Protein AF-A0A847A726-F1 (afdb_monomer)

Structure (mmCIF, N/CA/C/O backbone):
data_AF-A0A847A726-F1
#
_entry.id   AF-A0A847A726-F1
#
loop_
_atom_site.group_PDB
_atom_site.id
_atom_site.type_symbol
_atom_site.label_atom_id
_atom_site.label_alt_id
_atom_site.label_comp_id
_atom_site.label_asym_id
_atom_site.label_entity_id
_atom_site.label_seq_id
_atom_site.pdbx_PDB_ins_code
_atom_site.Cartn_x
_atom_site.Cartn_y
_atom_site.Cartn_z
_atom_site.occupancy
_atom_site.B_iso_or_equiv
_atom_site.auth_seq_id
_atom_site.auth_comp_id
_atom_site.auth_asym_id
_atom_site.auth_atom_id
_atom_site.pdbx_PDB_model_num
ATOM 1 N N . MET A 1 1 ? 24.289 -9.732 34.546 1.00 43.78 1 MET A N 1
ATOM 2 C CA . MET A 1 1 ? 22.904 -9.209 34.504 1.00 43.78 1 MET A CA 1
ATOM 3 C C . MET A 1 1 ? 22.366 -9.329 33.084 1.00 43.78 1 MET A C 1
ATOM 5 O O . MET A 1 1 ? 22.803 -8.592 32.210 1.00 43.78 1 MET A O 1
ATOM 9 N N . VAL A 1 2 ? 21.469 -10.284 32.825 1.00 51.78 2 VAL A N 1
ATOM 10 C CA . VAL A 1 2 ? 20.807 -10.422 31.517 1.00 51.78 2 VAL A CA 1
ATOM 11 C C . VAL A 1 2 ? 19.731 -9.342 31.434 1.00 51.78 2 VAL A C 1
ATOM 13 O O . VAL A 1 2 ? 18.728 -9.413 32.141 1.00 51.78 2 VAL A O 1
ATOM 16 N N . ARG A 1 3 ? 19.947 -8.312 30.607 1.00 46.97 3 ARG A N 1
ATOM 17 C CA . ARG A 1 3 ? 18.920 -7.315 30.270 1.00 46.97 3 ARG A CA 1
ATOM 18 C C . ARG A 1 3 ? 17.766 -8.065 29.592 1.00 46.97 3 ARG A C 1
ATOM 20 O O . ARG A 1 3 ? 17.841 -8.362 28.401 1.00 46.97 3 ARG A O 1
ATOM 27 N N . ARG A 1 4 ? 16.718 -8.423 30.346 1.00 46.94 4 ARG A N 1
ATOM 28 C CA . ARG A 1 4 ? 15.461 -8.919 29.769 1.00 46.94 4 ARG A CA 1
ATOM 29 C C . ARG A 1 4 ? 14.953 -7.823 28.837 1.00 46.94 4 ARG A C 1
ATOM 31 O O . ARG A 1 4 ? 14.620 -6.732 29.296 1.00 46.94 4 ARG A O 1
ATOM 38 N N . ARG A 1 5 ? 14.968 -8.081 27.525 1.00 52.19 5 ARG A N 1
ATOM 39 C CA . ARG A 1 5 ? 14.313 -7.198 26.556 1.00 52.19 5 ARG A CA 1
ATOM 40 C C . ARG A 1 5 ? 12.851 -7.066 26.998 1.00 52.19 5 ARG A C 1
ATOM 42 O O . ARG A 1 5 ? 12.243 -8.105 27.263 1.00 52.19 5 ARG A O 1
ATOM 49 N N . PRO A 1 6 ? 12.299 -5.847 27.115 1.00 52.84 6 PRO A N 1
ATOM 50 C CA . PRO A 1 6 ? 10.886 -5.689 27.422 1.00 52.84 6 PRO A CA 1
ATOM 51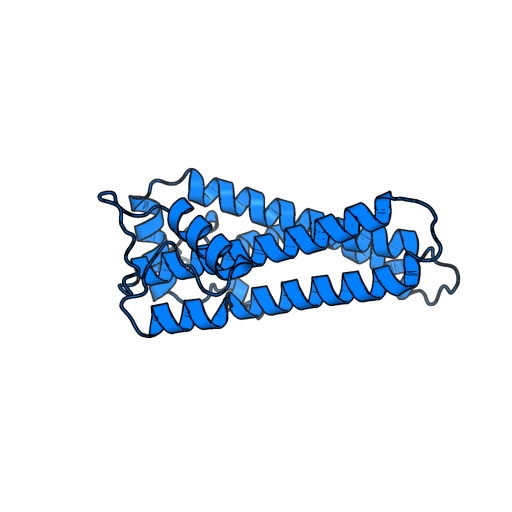 C C . PRO A 1 6 ? 10.084 -6.482 26.387 1.00 52.84 6 PRO A C 1
ATOM 53 O O . PRO A 1 6 ? 10.362 -6.391 25.186 1.00 52.84 6 PRO A O 1
ATOM 56 N N . ALA A 1 7 ? 9.160 -7.320 26.861 1.00 57.66 7 ALA A N 1
ATOM 57 C CA . ALA A 1 7 ? 8.267 -8.069 25.990 1.00 57.66 7 ALA A CA 1
ATOM 58 C C . ALA A 1 7 ? 7.547 -7.061 25.087 1.00 57.66 7 ALA A C 1
ATOM 60 O O . ALA A 1 7 ? 6.993 -6.075 25.573 1.00 57.66 7 ALA A O 1
ATOM 61 N N . ARG A 1 8 ? 7.634 -7.249 23.765 1.00 60.47 8 ARG A N 1
ATOM 62 C CA . ARG A 1 8 ? 6.986 -6.331 22.826 1.00 60.47 8 ARG A CA 1
ATOM 63 C C . ARG A 1 8 ? 5.469 -6.455 23.010 1.00 60.47 8 ARG A C 1
ATOM 65 O O . ARG A 1 8 ? 4.974 -7.574 22.907 1.00 60.47 8 ARG A O 1
ATOM 72 N N . PRO A 1 9 ? 4.741 -5.347 23.239 1.00 65.88 9 PRO A N 1
ATOM 73 C CA . PRO A 1 9 ? 3.293 -5.389 23.449 1.00 65.88 9 PRO A CA 1
ATOM 74 C C . PRO A 1 9 ? 2.527 -5.809 22.185 1.00 65.88 9 PRO A C 1
ATOM 76 O O . PRO A 1 9 ? 1.399 -6.273 22.277 1.00 65.88 9 PRO A O 1
ATOM 79 N N . VAL A 1 10 ? 3.149 -5.691 21.006 1.00 69.38 10 VAL A N 1
ATOM 80 C CA . VAL A 1 10 ? 2.575 -6.079 19.714 1.00 69.38 10 VAL A CA 1
ATOM 81 C C . VAL A 1 10 ? 3.489 -7.098 19.033 1.00 69.38 10 VAL A C 1
ATOM 83 O O . VAL A 1 10 ? 4.704 -6.891 18.927 1.00 69.38 10 VAL A O 1
ATOM 86 N N . ALA A 1 11 ? 2.915 -8.210 18.566 1.00 78.56 11 ALA A N 1
ATOM 87 C CA . ALA A 1 11 ? 3.661 -9.221 17.825 1.00 78.56 11 ALA A CA 1
ATOM 88 C C . ALA A 1 11 ? 4.175 -8.656 16.489 1.00 78.56 11 ALA A C 1
ATOM 90 O O . ALA A 1 11 ? 3.457 -7.950 15.783 1.00 78.56 11 ALA A O 1
ATOM 91 N N . LEU A 1 12 ? 5.403 -9.029 16.110 1.00 76.00 12 LEU A N 1
ATOM 92 C CA . LEU A 1 12 ? 6.104 -8.527 14.917 1.00 76.00 12 LEU A CA 1
ATOM 93 C C . LEU A 1 12 ? 5.295 -8.628 13.618 1.00 76.00 12 LEU A C 1
ATOM 95 O O . LEU A 1 12 ? 5.412 -7.766 12.757 1.00 76.00 12 LEU A O 1
ATOM 99 N N . ARG A 1 13 ? 4.448 -9.654 13.486 1.00 79.12 13 ARG A N 1
ATOM 100 C CA . ARG A 1 13 ? 3.608 -9.863 12.297 1.00 79.12 13 ARG A CA 1
ATOM 101 C C . ARG A 1 13 ? 2.582 -8.751 12.047 1.00 79.12 13 ARG A C 1
ATOM 103 O O . ARG A 1 13 ? 2.129 -8.613 10.918 1.00 79.12 13 ARG A O 1
ATOM 110 N N . TYR A 1 14 ? 2.208 -7.990 13.077 1.00 78.94 14 TYR A N 1
ATOM 111 C CA . TYR A 1 14 ? 1.263 -6.874 12.965 1.00 78.94 14 TYR A CA 1
ATOM 112 C C . TYR A 1 14 ? 1.961 -5.526 12.766 1.00 78.94 14 TYR A C 1
ATOM 114 O O . TYR A 1 14 ? 1.298 -4.521 12.527 1.00 78.94 14 TYR A O 1
ATOM 122 N N . ASP A 1 15 ? 3.289 -5.486 12.879 1.00 77.94 15 ASP A N 1
ATOM 123 C CA . ASP A 1 15 ? 4.077 -4.269 12.749 1.00 77.94 15 ASP A CA 1
ATOM 124 C C . ASP A 1 15 ? 4.258 -3.894 11.269 1.00 77.94 15 ASP A C 1
ATOM 126 O O . ASP A 1 15 ? 4.774 -4.677 10.466 1.00 77.94 15 ASP A O 1
ATOM 130 N N . ASP A 1 16 ? 3.815 -2.692 10.892 1.00 75.56 16 ASP A N 1
ATOM 131 C CA . ASP A 1 16 ? 3.899 -2.208 9.506 1.00 75.56 16 ASP A CA 1
ATOM 132 C C . ASP A 1 16 ? 5.349 -2.090 9.037 1.00 75.56 16 ASP A C 1
ATOM 134 O O . ASP A 1 16 ? 5.670 -2.476 7.914 1.00 75.56 16 ASP A O 1
ATOM 138 N N . GLY A 1 17 ? 6.233 -1.601 9.914 1.00 73.81 17 GLY A N 1
ATOM 139 C CA . GLY A 1 17 ? 7.647 -1.425 9.614 1.00 73.81 17 GLY A CA 1
ATOM 140 C C . GLY A 1 17 ? 8.361 -2.758 9.415 1.00 73.81 17 GLY A C 1
ATOM 141 O O . GLY A 1 17 ? 9.202 -2.873 8.531 1.00 73.81 17 GLY A O 1
ATOM 142 N N . PHE A 1 18 ? 8.007 -3.785 10.187 1.00 80.00 18 PHE A N 1
ATOM 143 C CA . PHE A 1 18 ? 8.554 -5.129 10.013 1.00 80.00 18 PHE A CA 1
ATOM 144 C C . PHE A 1 18 ? 8.149 -5.755 8.674 1.00 80.00 18 PHE A C 1
ATOM 146 O O . PHE A 1 18 ? 9.009 -6.246 7.942 1.00 80.00 18 PHE A O 1
ATOM 153 N N . ARG A 1 19 ? 6.857 -5.698 8.325 1.00 84.12 19 ARG A N 1
ATOM 154 C CA . ARG A 1 19 ? 6.355 -6.217 7.041 1.00 84.12 19 ARG A CA 1
ATOM 155 C C . ARG A 1 19 ? 6.952 -5.462 5.858 1.00 84.12 19 ARG A C 1
ATOM 157 O O . ARG A 1 19 ? 7.439 -6.089 4.921 1.00 84.12 19 ARG A O 1
ATOM 164 N N . GLY A 1 20 ? 6.982 -4.130 5.940 1.00 80.06 20 GLY A N 1
ATOM 165 C CA . GLY A 1 20 ? 7.637 -3.276 4.950 1.00 80.06 20 GLY A CA 1
ATOM 166 C C . GLY A 1 20 ? 9.132 -3.569 4.838 1.00 80.06 20 GLY A C 1
ATOM 167 O O . GLY A 1 20 ? 9.643 -3.706 3.737 1.00 80.06 20 GLY A O 1
ATOM 168 N N . GLY A 1 21 ? 9.827 -3.765 5.960 1.00 81.19 21 GLY A N 1
ATOM 169 C CA . GLY A 1 21 ? 11.252 -4.094 5.981 1.00 81.19 21 GLY A CA 1
ATOM 170 C C . GLY A 1 21 ? 11.579 -5.412 5.280 1.00 81.19 21 GLY A C 1
ATOM 171 O O . GLY A 1 21 ? 12.561 -5.479 4.545 1.00 81.19 21 GLY A O 1
ATOM 172 N N . ILE A 1 22 ? 10.747 -6.444 5.450 1.00 86.06 22 ILE A N 1
ATOM 173 C CA . ILE A 1 22 ? 10.926 -7.713 4.731 1.00 86.06 22 ILE A CA 1
ATOM 174 C C . ILE A 1 22 ? 10.613 -7.550 3.245 1.00 86.06 22 ILE A C 1
ATOM 176 O O . ILE A 1 22 ? 11.397 -8.014 2.421 1.00 86.06 22 ILE A O 1
ATOM 180 N N . ALA A 1 23 ? 9.522 -6.864 2.896 1.00 86.44 23 ALA A N 1
ATOM 181 C CA . ALA A 1 23 ? 9.206 -6.572 1.501 1.00 86.44 23 ALA A CA 1
ATOM 182 C C . ALA A 1 23 ? 10.365 -5.826 0.815 1.00 86.44 23 ALA A C 1
ATOM 184 O O . ALA A 1 23 ? 10.796 -6.234 -0.262 1.00 86.44 23 ALA A O 1
ATOM 185 N N . THR A 1 24 ? 10.939 -4.818 1.482 1.00 83.38 24 THR A N 1
ATOM 186 C CA . THR A 1 24 ? 12.118 -4.082 1.005 1.00 83.38 24 THR A CA 1
ATOM 187 C C . THR A 1 24 ? 13.327 -4.993 0.860 1.00 83.38 24 THR A C 1
ATOM 189 O O . THR A 1 24 ? 13.988 -4.952 -0.168 1.00 83.38 24 THR A O 1
ATOM 192 N N . LEU A 1 25 ? 13.633 -5.827 1.859 1.00 89.25 25 LEU A N 1
ATOM 193 C CA . LEU A 1 25 ? 14.788 -6.727 1.813 1.00 89.25 25 LEU A CA 1
ATOM 194 C C . LEU A 1 25 ? 14.717 -7.671 0.607 1.00 89.25 25 LEU A C 1
ATOM 196 O O . LEU A 1 25 ? 15.736 -7.913 -0.035 1.00 89.25 25 LEU A O 1
ATOM 200 N N . VAL A 1 26 ? 13.521 -8.165 0.278 1.00 92.50 26 VAL A N 1
ATOM 201 C CA . VAL A 1 26 ? 13.311 -9.063 -0.864 1.00 92.50 26 VAL A CA 1
ATOM 202 C C . VAL A 1 26 ? 13.366 -8.318 -2.202 1.00 92.50 26 VAL A C 1
ATOM 204 O O . VAL A 1 26 ? 13.915 -8.850 -3.164 1.00 92.50 26 VAL A O 1
ATOM 207 N N . SER A 1 27 ? 12.845 -7.090 -2.290 1.00 89.75 27 SER A N 1
ATOM 208 C CA . SER A 1 27 ? 12.856 -6.312 -3.539 1.00 89.75 27 SER A CA 1
ATOM 209 C C . SER A 1 27 ? 14.191 -5.613 -3.825 1.00 89.75 27 SER A C 1
ATOM 211 O O . SER A 1 27 ? 14.497 -5.309 -4.980 1.00 89.75 27 SER A O 1
ATOM 213 N N . LEU A 1 28 ? 14.994 -5.344 -2.792 1.00 89.44 28 LEU A N 1
ATOM 214 C CA . LEU A 1 28 ? 16.216 -4.545 -2.880 1.00 89.44 28 LEU A CA 1
ATOM 215 C C . LEU A 1 28 ? 17.259 -5.095 -3.871 1.00 89.44 28 LEU A C 1
ATOM 217 O O . LEU A 1 28 ? 17.803 -4.286 -4.618 1.00 89.44 28 LEU A O 1
ATOM 221 N N . PRO A 1 29 ? 17.536 -6.412 -3.964 1.00 94.81 29 PRO A N 1
ATOM 222 C CA . PRO A 1 29 ? 18.497 -6.934 -4.938 1.00 94.81 29 PRO A CA 1
ATOM 223 C C . PRO A 1 29 ? 18.118 -6.622 -6.390 1.00 94.81 29 PRO A C 1
ATOM 225 O O . PRO A 1 29 ? 18.989 -6.293 -7.192 1.00 94.81 29 PRO A O 1
ATOM 228 N N . ILE A 1 30 ? 16.821 -6.668 -6.719 1.00 92.62 30 ILE A N 1
ATOM 229 C CA . ILE A 1 30 ? 16.312 -6.344 -8.061 1.00 92.62 30 ILE A CA 1
ATOM 230 C C . ILE A 1 30 ? 16.502 -4.849 -8.336 1.00 92.62 30 ILE A C 1
ATOM 232 O O . ILE A 1 30 ? 16.958 -4.465 -9.412 1.00 92.62 30 ILE A O 1
ATOM 236 N N . LEU A 1 31 ? 16.209 -4.006 -7.340 1.00 87.38 31 LEU A N 1
ATOM 237 C CA . LEU A 1 31 ? 16.416 -2.565 -7.447 1.00 87.38 31 LEU A CA 1
ATOM 238 C C . LEU A 1 31 ? 17.903 -2.216 -7.616 1.00 87.38 31 LEU A C 1
ATOM 240 O O . LEU A 1 31 ? 18.244 -1.415 -8.478 1.00 87.38 31 LEU A O 1
ATOM 244 N N . ILE A 1 32 ? 18.798 -2.845 -6.847 1.00 89.12 32 ILE A N 1
ATOM 245 C CA . ILE A 1 32 ? 20.250 -2.661 -6.986 1.00 89.12 32 ILE A CA 1
ATOM 246 C C . ILE A 1 32 ? 20.699 -3.072 -8.390 1.00 89.12 32 ILE A C 1
ATOM 248 O O . ILE A 1 32 ? 21.405 -2.309 -9.043 1.00 89.12 32 ILE A O 1
ATOM 252 N N . ALA A 1 33 ? 20.250 -4.230 -8.885 1.00 89.44 33 ALA A N 1
ATOM 253 C CA . ALA A 1 33 ? 20.578 -4.694 -10.231 1.00 89.44 33 ALA A CA 1
ATOM 254 C C . ALA A 1 33 ? 20.145 -3.697 -11.319 1.00 89.44 33 ALA A C 1
ATOM 256 O O . ALA A 1 33 ? 20.888 -3.479 -12.274 1.00 89.44 33 ALA A O 1
ATOM 257 N N . ALA A 1 34 ? 18.991 -3.044 -11.147 1.00 86.25 34 ALA A N 1
ATOM 258 C CA . ALA A 1 34 ? 18.521 -1.997 -12.052 1.00 86.25 34 ALA A CA 1
ATOM 259 C C . ALA A 1 34 ? 19.414 -0.742 -12.039 1.00 86.25 34 ALA A C 1
ATOM 261 O O . ALA A 1 34 ? 19.569 -0.088 -13.066 1.00 86.25 34 ALA A O 1
ATOM 262 N N . LEU A 1 35 ? 20.010 -0.405 -10.890 1.00 84.88 35 LEU A N 1
ATOM 263 C CA . LEU A 1 35 ? 20.810 0.811 -10.710 1.00 84.88 35 LEU A CA 1
ATOM 264 C C . LEU A 1 35 ? 22.290 0.643 -11.089 1.00 84.88 35 LEU A C 1
ATOM 266 O O . LEU A 1 35 ? 22.933 1.635 -11.432 1.00 84.88 35 LEU A O 1
ATOM 270 N N . ILE A 1 36 ? 22.839 -0.580 -11.070 1.00 86.69 36 ILE A N 1
ATOM 271 C CA . ILE A 1 36 ? 24.250 -0.858 -11.419 1.00 86.69 36 ILE A CA 1
ATOM 272 C C . ILE A 1 36 ? 24.668 -0.220 -12.762 1.00 86.69 36 ILE A C 1
ATOM 274 O O . ILE A 1 36 ? 25.696 0.464 -12.788 1.00 86.69 36 ILE A O 1
ATOM 278 N N . PRO A 1 37 ? 23.902 -0.359 -13.866 1.00 79.94 37 PRO A N 1
ATOM 279 C CA . PRO A 1 37 ? 24.270 0.240 -15.149 1.00 79.94 37 PRO A CA 1
ATOM 280 C C . PRO A 1 37 ? 24.319 1.774 -15.124 1.00 79.94 37 PRO A C 1
ATOM 282 O O . PRO A 1 37 ? 25.106 2.364 -15.860 1.00 79.94 37 PRO A O 1
ATOM 285 N N . MET A 1 38 ? 23.523 2.417 -14.260 1.00 74.00 38 MET A N 1
ATOM 286 C CA . MET A 1 38 ? 23.457 3.880 -14.142 1.00 74.00 38 MET A CA 1
ATOM 287 C C . MET A 1 38 ? 24.672 4.460 -13.406 1.00 74.00 38 MET A C 1
ATOM 289 O O . MET A 1 38 ? 25.106 5.568 -13.709 1.00 74.00 38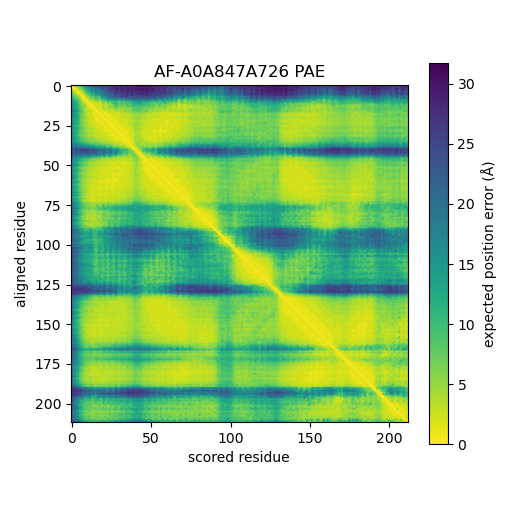 MET A O 1
ATOM 293 N N . VAL A 1 39 ? 25.236 3.716 -12.449 1.00 79.31 39 VAL A N 1
ATOM 294 C CA . VAL A 1 39 ? 26.394 4.156 -11.648 1.00 79.31 39 VAL A CA 1
ATOM 295 C C . VAL A 1 39 ? 27.710 4.002 -12.417 1.00 79.31 39 VAL A C 1
ATOM 297 O O . VAL A 1 39 ? 28.638 4.780 -12.218 1.00 79.31 39 VAL A O 1
ATOM 300 N N . GLY A 1 40 ? 27.797 3.031 -13.329 1.00 71.50 40 GLY A N 1
ATOM 301 C CA . GLY A 1 40 ? 29.027 2.707 -14.059 1.00 71.50 40 GLY A CA 1
ATOM 302 C C . GLY A 1 40 ? 29.429 3.670 -15.185 1.00 71.50 40 GLY A C 1
ATOM 303 O O . GLY A 1 40 ? 30.337 3.326 -15.935 1.00 71.50 40 GLY A O 1
ATOM 304 N N . ALA A 1 41 ? 28.756 4.818 -15.357 1.00 62.31 41 ALA A N 1
ATOM 305 C CA . ALA A 1 41 ? 28.953 5.765 -16.472 1.00 62.31 41 ALA A CA 1
ATOM 306 C C . ALA A 1 41 ? 28.923 5.115 -17.875 1.00 62.31 41 ALA A C 1
ATOM 308 O O . ALA A 1 41 ? 29.454 5.655 -18.846 1.00 62.31 41 ALA A O 1
ATOM 309 N N . ASN A 1 42 ? 28.292 3.945 -17.987 1.00 65.38 42 ASN A N 1
ATOM 310 C CA . ASN A 1 42 ? 28.156 3.223 -19.238 1.00 65.38 42 ASN A CA 1
ATOM 311 C C . ASN A 1 42 ? 27.049 3.916 -20.038 1.00 65.38 42 ASN A C 1
ATOM 313 O O . ASN A 1 42 ? 25.917 3.975 -19.581 1.00 65.38 42 ASN A O 1
ATOM 317 N N . THR A 1 43 ? 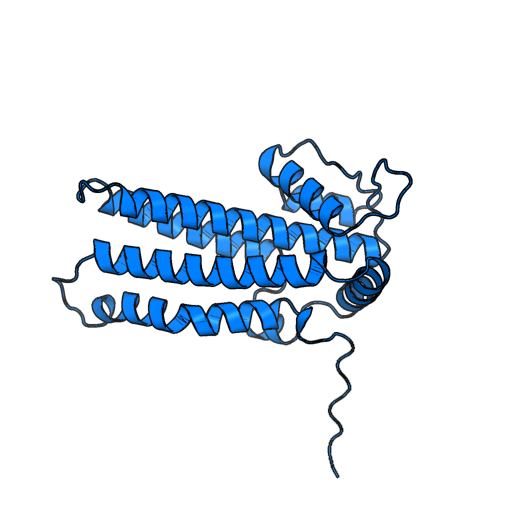27.337 4.484 -21.205 1.00 65.62 43 THR A N 1
ATOM 318 C CA . THR A 1 43 ? 26.332 5.238 -21.983 1.00 65.62 43 THR A CA 1
ATOM 319 C C . THR A 1 43 ? 25.417 4.343 -22.826 1.00 65.62 43 THR A C 1
ATOM 321 O O . THR A 1 43 ? 24.423 4.822 -23.363 1.00 65.62 43 THR A O 1
ATOM 324 N N . ASN A 1 44 ? 25.713 3.040 -22.897 1.00 72.00 44 ASN A N 1
ATOM 325 C CA . ASN A 1 44 ? 25.022 2.049 -23.730 1.00 72.00 44 ASN A CA 1
ATOM 326 C C . ASN A 1 44 ? 24.206 1.027 -22.912 1.00 72.00 44 ASN A C 1
ATOM 328 O O . ASN A 1 44 ? 24.203 -0.159 -23.241 1.00 72.00 44 ASN A O 1
ATOM 332 N N . PHE A 1 45 ? 23.549 1.432 -21.819 1.00 77.38 45 PHE A N 1
ATOM 333 C CA . PHE A 1 45 ? 22.643 0.521 -21.106 1.00 77.38 45 PHE A CA 1
ATOM 334 C C . PHE A 1 45 ? 21.254 0.486 -21.750 1.00 77.38 45 PHE A C 1
ATOM 336 O O . PHE A 1 45 ? 20.746 1.492 -22.246 1.00 77.38 45 PHE A O 1
ATOM 343 N N . ASP A 1 46 ? 20.616 -0.683 -21.702 1.00 83.31 46 ASP A N 1
ATOM 344 C CA . ASP A 1 46 ? 19.229 -0.841 -22.126 1.00 83.31 46 ASP A CA 1
ATOM 345 C C . ASP A 1 46 ? 18.298 -0.188 -21.092 1.00 83.31 46 ASP A C 1
ATOM 347 O O . ASP A 1 46 ? 18.031 -0.722 -20.011 1.00 83.31 46 ASP A O 1
ATOM 351 N N . VAL A 1 47 ? 17.816 1.006 -21.431 1.00 79.12 47 VAL A N 1
ATOM 352 C CA . VAL A 1 47 ? 16.900 1.794 -20.598 1.00 79.12 47 VAL A CA 1
ATOM 353 C C . VAL A 1 47 ? 15.587 1.036 -20.350 1.00 79.12 47 VAL A C 1
ATOM 355 O O . VAL A 1 47 ? 15.014 1.132 -19.263 1.00 79.12 47 VAL A O 1
ATOM 358 N N . GLY A 1 48 ? 15.124 0.242 -21.322 1.00 80.25 48 GLY A N 1
ATOM 359 C CA . GLY A 1 48 ? 13.932 -0.592 -21.184 1.00 80.25 48 GLY A CA 1
ATOM 360 C C . GLY A 1 48 ? 14.128 -1.701 -20.152 1.00 80.25 48 GLY A C 1
ATOM 361 O O . GLY A 1 48 ? 13.240 -1.934 -19.327 1.00 80.25 48 GLY A O 1
ATOM 362 N N . LEU A 1 49 ? 15.304 -2.334 -20.135 1.00 84.31 49 LEU A N 1
ATOM 363 C CA . LEU A 1 49 ? 15.659 -3.341 -19.134 1.00 84.31 49 LEU A CA 1
ATOM 364 C C . LEU A 1 49 ? 15.740 -2.740 -17.726 1.00 84.31 49 LEU A C 1
ATOM 366 O O . LEU A 1 49 ? 15.130 -3.282 -16.805 1.00 84.31 49 LEU A O 1
ATOM 370 N N . VAL A 1 50 ? 16.439 -1.611 -17.557 1.00 84.06 50 VAL A N 1
ATOM 371 C CA . VAL A 1 50 ? 16.536 -0.908 -16.262 1.00 84.06 50 VAL A CA 1
ATOM 372 C C . VAL A 1 50 ? 15.144 -0.614 -15.716 1.00 84.06 50 VAL A C 1
ATOM 374 O O . VAL A 1 50 ? 14.830 -0.936 -14.570 1.00 84.06 50 VAL A O 1
ATOM 377 N N . PHE A 1 51 ? 14.274 -0.069 -16.559 1.00 81.81 51 PHE A N 1
ATOM 378 C CA . PHE A 1 51 ? 12.928 0.292 -16.152 1.00 81.81 51 PHE A CA 1
ATOM 379 C C . PHE A 1 51 ? 12.044 -0.927 -15.850 1.00 81.81 51 PHE A C 1
ATOM 381 O O . PHE A 1 51 ? 11.294 -0.922 -14.872 1.00 81.81 51 PHE A O 1
ATOM 388 N N . THR A 1 52 ? 12.190 -2.006 -16.624 1.00 86.75 52 THR A N 1
ATOM 389 C CA . THR A 1 52 ? 11.534 -3.293 -16.350 1.00 86.75 52 THR A CA 1
ATOM 390 C C . THR A 1 52 ? 11.951 -3.835 -14.985 1.00 86.75 52 THR A C 1
ATOM 392 O O . THR A 1 52 ? 11.095 -4.246 -14.200 1.00 86.75 52 THR A O 1
ATOM 395 N N . LEU A 1 53 ? 13.247 -3.792 -14.658 1.00 89.00 53 LEU A N 1
ATOM 396 C CA . LEU A 1 53 ? 1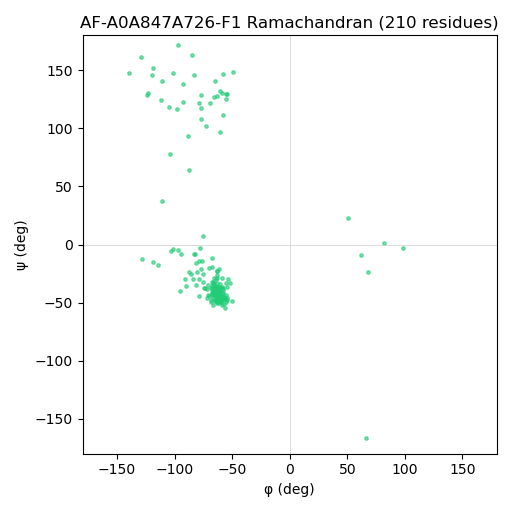3.764 -4.239 -13.364 1.00 89.00 53 LEU A CA 1
ATOM 397 C C . LEU A 1 53 ? 13.267 -3.354 -12.215 1.00 89.00 53 LEU A C 1
ATOM 399 O O . LEU A 1 53 ? 12.853 -3.885 -11.187 1.00 89.00 53 LEU A O 1
ATOM 403 N N . MET A 1 54 ? 13.222 -2.030 -12.390 1.00 84.94 54 MET A N 1
ATOM 404 C CA . MET A 1 54 ? 12.661 -1.120 -11.384 1.00 84.94 54 MET A CA 1
ATOM 405 C C . MET A 1 54 ? 11.181 -1.409 -11.112 1.00 84.94 54 MET A C 1
ATOM 407 O O . MET A 1 54 ? 10.797 -1.592 -9.957 1.00 84.94 54 MET A O 1
ATOM 411 N N . CYS A 1 55 ? 10.350 -1.503 -12.157 1.00 86.69 55 CYS A N 1
ATOM 412 C CA . CYS A 1 55 ? 8.926 -1.813 -11.999 1.00 86.69 55 CYS A CA 1
ATOM 413 C C . CYS A 1 55 ? 8.722 -3.199 -11.375 1.00 86.69 55 CYS A C 1
ATOM 415 O O . CYS A 1 55 ? 7.868 -3.368 -10.508 1.00 86.69 55 CYS A O 1
ATOM 417 N N . THR A 1 56 ? 9.554 -4.176 -11.748 1.00 90.25 56 THR A N 1
ATOM 418 C CA . THR A 1 56 ? 9.549 -5.513 -11.140 1.00 90.25 56 THR A CA 1
ATOM 419 C C . THR A 1 56 ? 9.894 -5.449 -9.653 1.00 90.25 56 THR A C 1
ATOM 421 O O . THR A 1 56 ? 9.191 -6.052 -8.848 1.00 90.25 56 THR A O 1
ATOM 424 N N . ALA A 1 57 ? 10.919 -4.687 -9.258 1.00 88.12 57 ALA A N 1
ATOM 425 C CA . ALA A 1 57 ? 11.284 -4.511 -7.853 1.00 88.12 57 ALA A CA 1
ATOM 426 C C . ALA A 1 57 ? 10.123 -3.912 -7.041 1.00 88.12 57 ALA A C 1
ATOM 428 O O . ALA A 1 57 ? 9.770 -4.445 -5.988 1.00 88.12 57 ALA A O 1
ATOM 429 N N . PHE A 1 58 ? 9.484 -2.853 -7.553 1.00 86.00 58 PHE A N 1
ATOM 430 C CA . PHE A 1 58 ? 8.309 -2.257 -6.912 1.00 86.00 58 PHE A CA 1
ATOM 431 C C . PHE A 1 58 ? 7.129 -3.227 -6.843 1.00 86.00 58 PHE A C 1
ATOM 433 O O . PHE A 1 58 ? 6.480 -3.332 -5.806 1.00 86.00 58 PHE A O 1
ATOM 440 N N . MET A 1 59 ? 6.869 -3.980 -7.911 1.00 90.25 59 MET A N 1
ATOM 441 C CA . MET A 1 59 ? 5.780 -4.953 -7.938 1.00 90.25 59 MET A CA 1
ATOM 442 C C . MET A 1 59 ? 5.997 -6.072 -6.915 1.00 90.25 59 MET A C 1
ATOM 444 O O . MET A 1 59 ? 5.079 -6.411 -6.173 1.00 90.25 59 MET A O 1
ATOM 448 N N . VAL A 1 60 ? 7.221 -6.602 -6.814 1.00 91.25 60 VAL A N 1
ATOM 449 C CA . VAL A 1 60 ? 7.595 -7.601 -5.801 1.00 91.25 60 VAL A CA 1
ATOM 450 C C . VAL A 1 60 ? 7.385 -7.045 -4.393 1.00 91.25 60 VAL A C 1
ATOM 452 O O . VAL A 1 60 ? 6.776 -7.717 -3.560 1.00 91.25 60 VAL A O 1
ATOM 455 N N . PHE A 1 61 ? 7.824 -5.808 -4.140 1.00 88.56 61 PHE A N 1
ATOM 456 C CA . PHE A 1 61 ? 7.591 -5.128 -2.867 1.00 88.56 61 PHE A CA 1
ATOM 457 C C . PHE A 1 61 ? 6.093 -5.053 -2.532 1.00 88.56 61 PHE A C 1
ATOM 459 O O . PHE A 1 61 ? 5.676 -5.520 -1.468 1.00 88.56 61 PHE A O 1
ATOM 466 N N . PHE A 1 62 ? 5.276 -4.512 -3.445 1.00 87.31 62 PHE A N 1
ATOM 467 C CA . PHE A 1 62 ? 3.844 -4.330 -3.215 1.00 87.31 62 PHE A CA 1
ATOM 468 C C . PHE A 1 62 ? 3.126 -5.662 -3.016 1.00 87.31 62 PHE A C 1
ATOM 470 O O . PHE A 1 62 ? 2.353 -5.790 -2.074 1.00 87.31 62 PHE A O 1
ATOM 477 N N . VAL A 1 63 ? 3.406 -6.676 -3.839 1.00 91.50 63 VAL A N 1
ATOM 478 C CA . VAL A 1 63 ? 2.769 -7.996 -3.720 1.00 91.50 63 VAL A CA 1
ATOM 479 C C . VAL A 1 63 ? 3.080 -8.633 -2.368 1.00 91.50 63 VAL A C 1
ATOM 481 O O . VAL A 1 63 ? 2.158 -9.072 -1.684 1.00 91.50 63 VAL A O 1
ATOM 484 N N . ILE A 1 64 ? 4.348 -8.647 -1.943 1.00 91.44 64 ILE A N 1
ATOM 485 C CA . ILE A 1 64 ? 4.732 -9.221 -0.645 1.00 91.44 64 ILE A CA 1
ATOM 486 C C . ILE A 1 64 ? 4.036 -8.472 0.491 1.00 91.44 64 ILE A C 1
ATOM 488 O O . ILE A 1 64 ? 3.438 -9.098 1.368 1.00 91.44 64 ILE A O 1
ATOM 492 N N . TYR A 1 65 ? 4.084 -7.139 0.468 1.00 87.00 65 TYR A N 1
ATOM 493 C CA . TYR A 1 65 ? 3.484 -6.314 1.508 1.00 87.00 65 TYR A CA 1
ATOM 494 C C . TYR A 1 65 ? 1.959 -6.486 1.579 1.00 87.00 65 TYR A C 1
ATOM 496 O O . TYR A 1 65 ? 1.415 -6.708 2.664 1.00 87.00 65 TYR A O 1
ATOM 504 N N . LEU A 1 66 ? 1.271 -6.420 0.437 1.00 89.50 66 LEU A N 1
ATOM 505 C CA . LEU A 1 66 ? -0.186 -6.495 0.338 1.00 89.50 66 LEU A CA 1
ATOM 506 C C . LEU A 1 66 ? -0.710 -7.880 0.688 1.00 89.50 66 LEU A C 1
ATOM 508 O O . LEU A 1 66 ? -1.604 -7.988 1.523 1.00 89.50 66 LEU A O 1
ATOM 512 N N . VAL A 1 67 ? -0.140 -8.940 0.108 1.00 92.94 67 VAL A N 1
ATOM 513 C CA . VAL A 1 67 ? -0.578 -10.315 0.381 1.00 92.94 67 VAL A CA 1
ATOM 514 C C . VAL A 1 67 ? -0.361 -10.643 1.850 1.00 92.94 67 VAL A C 1
ATOM 516 O O . VAL A 1 67 ? -1.268 -11.147 2.508 1.00 92.94 67 VAL A O 1
ATOM 519 N N . TRP A 1 68 ? 0.804 -10.304 2.406 1.00 91.62 68 TRP A N 1
ATOM 520 C CA . TRP A 1 68 ? 1.054 -10.537 3.823 1.00 91.62 68 TRP A CA 1
ATOM 521 C C . TRP A 1 68 ? 0.083 -9.734 4.696 1.00 91.62 68 TRP A C 1
ATOM 523 O O . TRP A 1 68 ? -0.518 -10.275 5.627 1.00 91.62 68 TRP A O 1
ATOM 533 N N . THR A 1 69 ? -0.134 -8.458 4.380 1.00 87.94 69 THR A N 1
ATOM 534 C CA . THR A 1 69 ? -1.067 -7.618 5.134 1.00 87.94 69 THR A CA 1
ATOM 535 C C . THR A 1 69 ? -2.483 -8.163 5.095 1.00 87.94 69 THR A C 1
ATOM 537 O O . THR A 1 69 ? -3.093 -8.335 6.150 1.00 87.94 69 THR A O 1
ATOM 540 N N . HIS A 1 70 ? -2.967 -8.509 3.909 1.00 91.31 70 HIS A N 1
ATOM 541 C CA . HIS A 1 70 ? -4.285 -9.082 3.723 1.00 91.31 70 HIS A CA 1
ATOM 542 C C . HIS A 1 70 ? -4.435 -10.392 4.495 1.00 91.31 70 HIS A C 1
ATOM 544 O O . HIS A 1 70 ? -5.371 -10.531 5.274 1.00 91.31 70 HIS A O 1
ATOM 550 N N . LEU A 1 71 ? -3.492 -11.329 4.364 1.00 90.69 71 LEU A N 1
ATOM 551 C CA . LEU A 1 71 ? -3.561 -12.625 5.043 1.00 90.69 71 LEU A CA 1
ATOM 552 C C . LEU A 1 71 ? -3.521 -12.508 6.570 1.00 90.69 71 LEU A C 1
ATOM 554 O O . LEU A 1 71 ? -4.186 -13.283 7.250 1.00 90.69 71 LEU A O 1
ATOM 558 N N . VAL A 1 72 ? -2.754 -11.565 7.122 1.00 89.00 72 VAL A N 1
ATOM 559 C CA . VAL A 1 72 ? -2.691 -11.360 8.578 1.00 89.00 72 VAL A CA 1
ATOM 560 C C . VAL A 1 72 ? -4.014 -10.825 9.107 1.00 89.00 72 VAL A C 1
ATOM 562 O O . VAL A 1 72 ? -4.513 -11.350 10.098 1.00 89.00 72 VAL A O 1
ATOM 565 N N . PHE A 1 73 ? -4.586 -9.806 8.467 1.00 86.38 73 PHE A N 1
ATOM 566 C CA . PHE A 1 73 ? -5.777 -9.135 8.988 1.00 86.38 73 PHE A CA 1
ATOM 567 C C . PHE A 1 73 ? -7.092 -9.832 8.615 1.00 86.38 73 PHE A C 1
ATOM 569 O O . PHE A 1 73 ? -8.011 -9.802 9.420 1.00 86.38 73 PHE A O 1
ATOM 576 N N . SER A 1 74 ? -7.172 -10.526 7.475 1.00 86.19 74 SER A N 1
ATOM 577 C CA . SER A 1 74 ? -8.363 -11.311 7.087 1.00 86.19 74 SER A CA 1
ATOM 578 C C . SER A 1 74 ? -8.507 -12.636 7.842 1.00 86.19 74 SER A C 1
ATOM 580 O O . SER A 1 74 ? -9.607 -13.159 7.954 1.00 86.19 74 SER A O 1
ATOM 582 N N . ARG A 1 75 ? -7.404 -13.210 8.345 1.00 85.56 75 ARG A N 1
ATOM 583 C CA . ARG A 1 75 ? -7.418 -14.503 9.058 1.00 85.56 75 ARG A CA 1
ATOM 584 C C . ARG A 1 75 ? -7.346 -14.377 10.578 1.00 85.56 75 ARG A C 1
ATOM 586 O O . ARG A 1 75 ? -7.346 -15.394 11.266 1.00 85.56 75 ARG A O 1
ATOM 593 N N . THR A 1 76 ? -7.209 -13.164 11.108 1.00 85.50 76 THR A N 1
ATOM 594 C CA . THR A 1 76 ? -7.196 -12.926 12.557 1.00 85.50 76 THR A CA 1
ATOM 595 C C . THR A 1 76 ? -8.618 -12.602 13.009 1.00 85.50 76 THR A C 1
ATOM 597 O O . THR A 1 76 ? -9.309 -11.853 12.330 1.00 85.50 76 THR A O 1
ATOM 600 N N . SER A 1 77 ? -9.049 -13.150 14.150 1.00 82.19 77 SER A N 1
ATOM 601 C CA . SER A 1 77 ? -10.380 -12.867 14.697 1.00 82.19 77 SER A CA 1
ATOM 602 C C . SER A 1 77 ? -10.578 -11.362 14.934 1.00 82.19 77 SER A C 1
ATOM 604 O O . SER A 1 77 ? -9.630 -10.662 15.305 1.00 82.19 77 SER A O 1
ATOM 606 N N . ALA A 1 78 ? -11.804 -10.857 14.766 1.00 79.69 78 ALA A N 1
ATOM 607 C CA . ALA A 1 78 ? -12.112 -9.441 14.978 1.00 79.69 78 ALA A CA 1
ATOM 608 C C . ALA A 1 78 ? -11.692 -8.953 16.380 1.00 79.69 78 ALA A C 1
ATOM 610 O O . ALA A 1 78 ? -11.162 -7.853 16.529 1.00 79.69 78 ALA A O 1
ATOM 611 N N . ILE A 1 79 ? -11.841 -9.803 17.403 1.00 78.81 79 ILE A N 1
ATOM 612 C CA . ILE A 1 79 ? -11.453 -9.504 18.791 1.00 78.81 79 ILE A CA 1
ATOM 613 C C . ILE A 1 79 ? -9.936 -9.287 18.905 1.00 78.81 79 ILE A C 1
ATOM 615 O O . ILE A 1 79 ? -9.491 -8.283 19.467 1.00 78.81 79 ILE A O 1
ATOM 619 N N . ASP A 1 80 ? -9.135 -10.191 18.337 1.00 82.94 80 ASP A N 1
ATOM 620 C CA . ASP A 1 80 ? -7.673 -10.096 18.384 1.00 82.94 80 ASP A CA 1
ATOM 621 C C . ASP A 1 80 ? -7.159 -8.902 17.569 1.00 82.94 80 ASP A C 1
ATOM 623 O O . ASP A 1 80 ? -6.256 -8.185 18.009 1.00 82.94 80 ASP A O 1
ATOM 627 N N . VAL A 1 81 ? -7.750 -8.653 16.392 1.00 83.00 81 VAL A N 1
ATOM 628 C CA . VAL A 1 81 ? -7.420 -7.493 15.550 1.00 83.00 81 VAL A CA 1
ATOM 629 C C . VAL A 1 81 ? -7.665 -6.194 16.312 1.00 83.00 81 VAL A C 1
ATOM 631 O O . VAL A 1 81 ? -6.803 -5.316 16.300 1.00 83.00 81 VAL A O 1
ATOM 634 N N . LYS A 1 82 ? -8.792 -6.083 17.021 1.00 83.12 82 LYS A N 1
ATOM 635 C CA . LYS A 1 82 ? -9.133 -4.906 17.829 1.00 83.12 82 LYS A CA 1
ATOM 636 C C . LYS A 1 82 ? -8.174 -4.683 18.984 1.00 83.12 82 LYS A C 1
ATOM 638 O O . LYS A 1 82 ? -7.706 -3.562 19.172 1.00 83.12 82 LYS A O 1
ATOM 643 N N . ALA A 1 83 ? -7.851 -5.738 19.733 1.00 82.75 83 ALA A N 1
ATOM 644 C CA . ALA A 1 83 ? -6.902 -5.651 20.838 1.00 82.75 83 ALA A CA 1
ATOM 645 C C . ALA A 1 83 ? -5.534 -5.154 20.343 1.00 82.75 83 ALA A C 1
ATOM 647 O O . ALA A 1 83 ? -4.949 -4.233 20.915 1.00 82.75 83 ALA A O 1
ATOM 648 N N . VAL A 1 84 ? -5.055 -5.702 19.223 1.00 83.56 84 VAL A N 1
ATOM 649 C CA . VAL A 1 84 ? -3.804 -5.265 18.592 1.00 83.56 84 VAL A CA 1
ATOM 650 C C . VAL A 1 84 ? -3.906 -3.832 18.067 1.00 83.56 84 VAL A C 1
ATOM 652 O O . VAL A 1 84 ? -2.983 -3.047 18.276 1.00 83.56 84 VAL A O 1
ATOM 655 N N . ALA A 1 85 ? -5.005 -3.464 17.411 1.00 81.69 85 ALA A N 1
ATOM 656 C CA . ALA A 1 85 ? -5.201 -2.134 16.843 1.00 81.69 85 ALA A CA 1
ATOM 657 C C . ALA A 1 85 ? -5.278 -1.044 17.926 1.00 81.69 85 ALA A C 1
ATOM 659 O O . ALA A 1 85 ? -4.648 0.003 17.772 1.00 81.69 85 ALA A O 1
ATOM 660 N N . ALA A 1 86 ? -5.958 -1.310 19.046 1.00 81.00 86 ALA A N 1
ATOM 661 C CA . ALA A 1 86 ? -6.000 -0.422 20.207 1.00 81.00 86 ALA A CA 1
ATOM 662 C C . ALA A 1 86 ? -4.602 -0.239 20.826 1.00 81.00 86 ALA A C 1
ATOM 664 O O . ALA A 1 86 ? -4.171 0.887 21.085 1.00 81.00 86 ALA A O 1
ATOM 665 N N . LEU A 1 87 ? -3.845 -1.334 20.982 1.00 79.88 87 LEU A N 1
ATOM 666 C CA . LEU A 1 87 ? -2.456 -1.283 21.452 1.00 79.88 87 LEU A CA 1
ATOM 667 C C . LEU A 1 87 ? -1.551 -0.498 20.492 1.00 79.88 87 LEU A C 1
ATOM 669 O O . LEU A 1 87 ? -0.696 0.266 20.940 1.00 79.88 87 LEU A O 1
ATOM 673 N N . GLN A 1 88 ? -1.733 -0.650 19.178 1.00 78.19 88 GLN A N 1
ATOM 674 C CA . GLN A 1 88 ? -0.986 0.100 18.165 1.00 78.19 88 GLN A CA 1
ATOM 675 C C . GLN A 1 88 ? -1.331 1.589 18.164 1.00 78.19 88 GLN A C 1
ATOM 677 O O . GLN A 1 88 ? -0.429 2.413 18.013 1.00 78.19 88 GLN A O 1
ATOM 682 N N . HIS A 1 89 ? -2.601 1.942 18.371 1.00 79.06 89 HIS A N 1
ATOM 683 C CA . HIS A 1 89 ? -3.025 3.333 18.498 1.00 79.06 89 HIS A CA 1
ATOM 684 C C . HIS A 1 89 ? -2.336 4.017 19.690 1.00 79.06 89 HIS A C 1
ATOM 686 O O . HIS A 1 89 ? -1.772 5.097 19.537 1.00 79.06 89 HIS A O 1
ATOM 692 N N . GLN A 1 90 ? -2.284 3.344 20.846 1.00 74.31 90 GLN A N 1
ATOM 693 C CA . GLN A 1 90 ? -1.625 3.863 22.051 1.00 74.31 90 GLN A CA 1
ATOM 694 C C . GLN A 1 90 ? -0.091 3.890 21.945 1.00 74.31 90 GLN A C 1
ATOM 696 O O . GLN A 1 90 ? 0.557 4.786 22.481 1.00 74.31 90 GLN A O 1
ATOM 701 N N . SER A 1 91 ? 0.508 2.913 21.256 1.00 64.31 91 SER A N 1
ATOM 702 C CA . SER A 1 91 ? 1.971 2.766 21.166 1.00 64.31 91 SER A CA 1
ATOM 703 C C . SER A 1 91 ? 2.632 3.720 20.156 1.00 64.31 91 SER A C 1
ATOM 705 O O . SER A 1 91 ? 3.856 3.882 20.175 1.00 64.31 91 SER A O 1
ATOM 707 N N . GLY A 1 92 ? 1.850 4.356 19.277 1.00 62.03 92 GLY A N 1
ATOM 708 C CA . GLY A 1 92 ? 2.351 5.231 18.215 1.00 62.03 92 GLY A CA 1
ATOM 709 C C . GLY A 1 92 ? 3.172 4.493 17.143 1.00 62.03 92 GLY A C 1
ATOM 710 O O . GLY A 1 92 ? 3.165 3.267 17.046 1.00 62.03 92 GLY A O 1
ATOM 711 N N . ALA A 1 93 ? 3.890 5.247 16.302 1.00 56.47 93 ALA A N 1
ATOM 712 C CA . ALA A 1 93 ? 4.650 4.693 15.178 1.00 56.47 93 ALA A CA 1
ATOM 713 C C . ALA A 1 93 ? 5.712 3.664 15.628 1.00 56.47 93 ALA A C 1
ATOM 715 O O . ALA A 1 93 ? 6.534 3.953 16.511 1.00 56.47 93 ALA A O 1
ATOM 716 N N . SER A 1 94 ? 5.705 2.493 14.974 1.00 58.22 94 SER A N 1
ATOM 717 C CA . SER A 1 94 ? 6.624 1.376 15.226 1.00 58.22 94 SER A CA 1
ATOM 718 C C . SER A 1 94 ? 8.094 1.802 15.279 1.00 58.22 94 SER A C 1
ATOM 720 O O . SER A 1 94 ? 8.534 2.712 14.577 1.00 58.22 94 SER A O 1
ATOM 722 N N . GLY A 1 95 ? 8.902 1.111 16.088 1.00 48.31 95 GLY A N 1
ATOM 723 C CA . GLY A 1 95 ? 10.338 1.398 16.190 1.00 48.31 95 GLY A CA 1
ATOM 724 C C . GLY A 1 95 ? 11.082 1.279 14.854 1.00 48.31 95 GLY A C 1
ATOM 725 O O . GLY A 1 95 ? 12.049 1.998 14.638 1.00 48.31 95 GLY A O 1
ATOM 726 N N . VAL A 1 96 ? 10.605 0.424 13.943 1.00 50.53 96 VAL A N 1
ATOM 727 C CA . VAL A 1 96 ? 11.166 0.261 12.595 1.00 50.53 96 VAL A CA 1
ATOM 728 C C . VAL A 1 96 ? 10.706 1.393 11.671 1.00 50.53 96 VAL A C 1
ATOM 730 O O . VAL A 1 96 ? 11.545 2.009 11.021 1.00 50.53 96 VAL A O 1
ATOM 733 N N . SER A 1 97 ? 9.424 1.780 11.688 1.00 52.06 97 SER A N 1
ATOM 734 C CA . SER A 1 97 ? 8.955 2.955 10.930 1.00 52.06 97 SER A CA 1
ATOM 735 C C . SER A 1 97 ? 9.596 4.267 11.396 1.00 52.06 97 SER A C 1
ATOM 737 O O . SER A 1 97 ? 9.787 5.184 10.603 1.00 52.06 97 SER A O 1
ATOM 739 N N . ARG A 1 98 ? 10.021 4.341 12.663 1.00 55.12 98 ARG A N 1
ATOM 740 C CA . ARG A 1 98 ? 10.802 5.461 13.207 1.00 55.12 98 ARG A CA 1
ATOM 741 C C . ARG A 1 98 ? 12.216 5.560 12.627 1.00 55.12 98 ARG A C 1
ATOM 743 O O . ARG A 1 98 ? 12.720 6.668 12.512 1.00 55.12 98 ARG A O 1
ATOM 750 N N . VAL A 1 99 ? 12.840 4.431 12.287 1.00 47.09 99 VAL A N 1
ATOM 751 C CA . VAL A 1 99 ? 14.181 4.388 11.677 1.00 47.09 99 VAL A CA 1
ATOM 752 C C . VAL A 1 99 ? 14.109 4.644 10.170 1.00 47.09 99 VAL A C 1
ATOM 754 O O . VAL A 1 99 ? 14.991 5.298 9.630 1.00 47.09 99 VAL A O 1
ATOM 757 N N . ILE A 1 100 ? 13.050 4.173 9.504 1.00 52.44 100 ILE A N 1
ATOM 758 C CA . ILE A 1 100 ? 12.847 4.357 8.055 1.00 52.44 100 ILE A CA 1
ATOM 759 C C . ILE A 1 100 ? 12.253 5.748 7.735 1.00 52.44 100 ILE A C 1
ATOM 761 O O . ILE A 1 100 ? 12.302 6.196 6.597 1.00 52.44 100 ILE A O 1
ATOM 765 N N . GLY A 1 101 ? 11.711 6.457 8.732 1.00 49.22 101 GLY A N 1
ATOM 766 C CA . GLY A 1 101 ? 11.190 7.822 8.580 1.00 49.22 101 GLY A CA 1
ATOM 767 C C . GLY A 1 101 ? 9.771 7.924 8.005 1.00 49.22 101 GLY A C 1
ATOM 768 O O . GLY A 1 101 ? 9.278 9.034 7.883 1.00 49.22 101 GLY A O 1
ATOM 769 N N . LEU A 1 102 ? 9.108 6.797 7.712 1.00 54.00 102 LEU A N 1
ATOM 770 C CA . LEU A 1 102 ? 7.731 6.716 7.195 1.00 54.00 102 LEU A CA 1
ATOM 771 C C . LEU A 1 102 ? 6.765 6.276 8.311 1.00 54.00 102 LEU A C 1
ATOM 773 O O . LEU A 1 102 ? 6.412 5.104 8.456 1.00 54.00 102 LEU A O 1
ATOM 777 N N . ARG A 1 103 ? 6.417 7.224 9.175 1.00 57.94 103 ARG A N 1
ATOM 778 C CA . ARG A 1 103 ? 5.651 7.122 10.419 1.00 57.94 103 ARG A CA 1
ATOM 779 C C . ARG A 1 103 ? 4.138 7.200 10.220 1.00 57.94 103 ARG A C 1
ATOM 781 O O . ARG A 1 103 ? 3.432 6.658 11.073 1.00 57.94 103 ARG A O 1
ATOM 788 N N . THR A 1 104 ? 3.639 7.836 9.157 1.00 61.28 104 THR A N 1
ATOM 789 C CA . THR A 1 104 ? 2.191 7.996 8.923 1.00 61.28 104 THR A CA 1
ATOM 790 C C . THR A 1 104 ? 1.721 7.340 7.617 1.00 61.28 104 THR A C 1
ATOM 792 O O . THR A 1 104 ? 2.483 7.240 6.658 1.00 61.28 104 THR A O 1
ATOM 795 N N . PRO A 1 105 ? 0.450 6.899 7.538 1.00 58.78 105 PRO A N 1
ATOM 796 C CA . PRO A 1 105 ? -0.170 6.453 6.285 1.00 58.78 105 PRO A CA 1
ATOM 797 C C . PRO A 1 105 ? -0.067 7.488 5.154 1.00 58.78 105 PRO A C 1
ATOM 799 O O . PRO A 1 105 ? 0.039 7.117 3.992 1.00 58.78 105 PRO A O 1
ATOM 802 N N . GLU A 1 106 ? -0.039 8.777 5.501 1.00 58.25 106 GLU A N 1
ATOM 803 C CA . GLU A 1 106 ? 0.152 9.893 4.565 1.00 58.25 106 GLU A CA 1
ATOM 804 C C . GLU A 1 106 ? 1.556 9.870 3.941 1.00 58.25 106 GLU A C 1
ATOM 806 O O . GLU A 1 106 ? 1.699 10.053 2.738 1.00 58.25 106 GLU A O 1
ATOM 811 N N . GLU A 1 107 ? 2.599 9.573 4.720 1.00 66.19 107 GLU A N 1
ATOM 812 C CA . GLU A 1 107 ? 3.968 9.431 4.207 1.00 66.19 107 GLU A CA 1
ATOM 813 C C . GLU A 1 107 ? 4.117 8.205 3.294 1.00 66.19 107 GLU A C 1
ATOM 815 O O . GLU A 1 107 ? 4.804 8.270 2.274 1.00 66.19 107 GLU A O 1
ATOM 820 N N . TRP A 1 108 ? 3.408 7.113 3.598 1.00 64.31 108 TRP A N 1
ATOM 821 C CA . TRP A 1 108 ? 3.296 5.960 2.697 1.00 64.31 108 TRP A CA 1
ATOM 822 C C . TRP A 1 108 ? 2.559 6.308 1.399 1.00 64.31 108 TRP A C 1
ATOM 824 O O . TRP A 1 108 ? 2.993 5.888 0.326 1.00 64.31 108 TRP A O 1
ATOM 834 N N . ALA A 1 109 ? 1.493 7.108 1.482 1.00 63.16 109 ALA A N 1
ATOM 835 C CA . ALA A 1 109 ? 0.762 7.599 0.319 1.00 63.16 109 ALA A CA 1
ATOM 836 C C . ALA A 1 109 ? 1.627 8.503 -0.566 1.00 63.16 109 ALA A C 1
ATOM 838 O O . ALA A 1 109 ? 1.670 8.312 -1.779 1.00 63.16 109 ALA A O 1
ATOM 839 N N . MET A 1 110 ? 2.386 9.423 0.035 1.00 67.50 110 MET A N 1
ATOM 840 C CA . MET A 1 110 ? 3.332 10.278 -0.684 1.00 67.50 110 MET A CA 1
ATOM 841 C C . MET A 1 110 ? 4.446 9.468 -1.353 1.00 67.50 110 MET A C 1
ATOM 843 O O . MET A 1 110 ? 4.783 9.740 -2.504 1.00 67.50 110 MET A O 1
ATOM 847 N N . PHE A 1 111 ? 4.995 8.450 -0.678 1.00 69.75 111 PHE A N 1
ATOM 848 C CA . PHE A 1 111 ? 5.999 7.566 -1.276 1.00 69.75 111 PHE A CA 1
ATOM 849 C C . PHE A 1 111 ? 5.430 6.781 -2.465 1.00 69.75 111 PHE A C 1
ATOM 851 O O . PHE A 1 111 ? 6.049 6.738 -3.527 1.00 69.75 111 PHE A O 1
ATOM 858 N N . ALA A 1 112 ? 4.235 6.203 -2.315 1.00 67.44 112 ALA A N 1
ATOM 859 C CA . ALA A 1 112 ? 3.546 5.479 -3.381 1.00 67.44 112 ALA A CA 1
ATOM 860 C C . ALA A 1 112 ? 3.227 6.387 -4.580 1.00 67.44 112 ALA A C 1
ATOM 862 O O . ALA A 1 112 ? 3.519 6.021 -5.717 1.00 67.44 112 ALA A O 1
ATOM 863 N N . ALA A 1 113 ? 2.710 7.593 -4.331 1.00 68.88 113 ALA A N 1
ATOM 864 C CA . ALA A 1 113 ? 2.436 8.589 -5.363 1.00 68.88 113 ALA A CA 1
ATOM 865 C C . ALA A 1 113 ? 3.719 9.051 -6.070 1.00 68.88 113 ALA A C 1
ATOM 867 O O . ALA A 1 113 ? 3.755 9.129 -7.296 1.00 68.88 113 ALA A O 1
ATOM 868 N N . GLY A 1 114 ? 4.798 9.294 -5.319 1.00 72.81 114 GLY A N 1
ATOM 869 C CA . GLY A 1 114 ? 6.110 9.628 -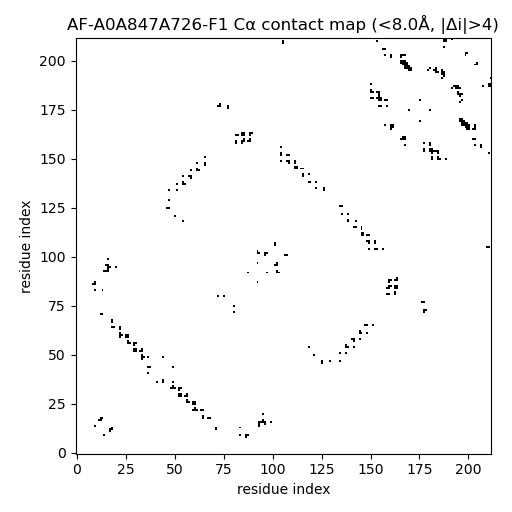5.873 1.00 72.81 114 GLY A CA 1
ATOM 870 C C . GLY A 1 114 ? 6.681 8.506 -6.741 1.00 72.81 114 GLY A C 1
ATOM 871 O O . GLY A 1 114 ? 7.177 8.768 -7.836 1.00 72.81 114 GLY A O 1
ATOM 872 N N . ALA A 1 115 ? 6.551 7.249 -6.305 1.00 71.69 115 ALA A N 1
ATOM 873 C CA . ALA A 1 115 ? 6.939 6.084 -7.096 1.00 71.69 115 ALA A CA 1
ATOM 874 C C . ALA A 1 115 ? 6.106 5.980 -8.384 1.00 71.69 115 ALA A C 1
ATOM 876 O O . ALA A 1 115 ? 6.673 5.829 -9.464 1.00 71.69 115 ALA A O 1
ATOM 877 N N . ALA A 1 116 ? 4.781 6.132 -8.300 1.00 72.75 116 ALA A N 1
ATOM 878 C CA . ALA A 1 116 ? 3.889 6.121 -9.458 1.00 72.75 116 ALA A CA 1
ATOM 879 C C . ALA A 1 116 ? 4.194 7.258 -10.448 1.00 72.75 116 ALA A C 1
ATOM 881 O O . ALA A 1 116 ? 4.213 7.032 -11.659 1.00 72.75 116 ALA A O 1
ATOM 882 N N . MET A 1 117 ? 4.482 8.465 -9.951 1.00 74.56 117 MET A N 1
ATOM 883 C CA . MET A 1 117 ? 4.876 9.615 -10.766 1.00 74.56 117 MET A CA 1
ATOM 884 C C . MET A 1 117 ? 6.213 9.366 -11.468 1.00 74.56 117 MET A C 1
ATOM 886 O O . MET A 1 117 ? 6.309 9.559 -12.678 1.00 74.56 117 MET A O 1
ATOM 890 N N . LEU A 1 118 ? 7.225 8.880 -10.741 1.00 71.19 118 LEU A N 1
ATOM 891 C CA . LEU A 1 118 ? 8.529 8.535 -11.309 1.00 71.19 118 LEU A CA 1
ATOM 892 C C . LEU A 1 118 ? 8.386 7.475 -12.408 1.00 71.19 118 LEU A C 1
ATOM 894 O O . LEU A 1 118 ? 8.915 7.646 -13.505 1.00 71.19 118 LEU A O 1
ATOM 898 N N . VAL A 1 119 ? 7.621 6.414 -12.135 1.00 72.12 119 VAL A N 1
ATOM 899 C CA . VAL A 1 119 ? 7.315 5.356 -13.104 1.00 72.12 119 VAL A CA 1
ATOM 900 C C . VAL A 1 119 ? 6.598 5.940 -14.326 1.00 72.12 119 VAL A C 1
ATOM 902 O O . VAL A 1 119 ? 6.988 5.651 -15.450 1.00 72.12 119 VAL A O 1
ATOM 905 N N . SER A 1 120 ? 5.611 6.816 -14.141 1.00 69.81 120 SER A N 1
ATOM 906 C CA . SER A 1 120 ? 4.851 7.420 -15.247 1.00 69.81 120 SER A CA 1
ATOM 907 C C . SER A 1 120 ? 5.705 8.337 -16.131 1.00 69.81 120 SER A C 1
ATOM 909 O O . SER A 1 120 ? 5.598 8.291 -17.359 1.00 69.81 120 SER A O 1
ATOM 911 N N . ILE A 1 121 ? 6.588 9.142 -15.530 1.00 72.81 121 ILE A N 1
ATOM 912 C CA . ILE A 1 121 ? 7.530 10.008 -16.256 1.00 72.81 121 ILE A CA 1
ATOM 913 C C . ILE A 1 121 ? 8.487 9.154 -17.090 1.00 72.81 121 ILE A C 1
ATOM 915 O O . ILE A 1 121 ? 8.629 9.373 -18.293 1.00 72.81 121 ILE A O 1
ATOM 919 N N . LEU A 1 122 ? 9.108 8.146 -16.473 1.00 69.25 122 LEU A N 1
ATOM 920 C CA . LEU A 1 122 ? 10.047 7.256 -17.156 1.00 69.25 122 LEU A CA 1
ATOM 921 C C . LEU A 1 122 ? 9.355 6.454 -18.269 1.00 69.25 122 LEU A C 1
ATOM 923 O O . LEU A 1 122 ? 9.876 6.371 -19.381 1.00 69.25 122 LEU A O 1
ATOM 927 N N . ALA A 1 123 ? 8.145 5.947 -18.020 1.00 71.25 123 ALA A N 1
ATOM 928 C CA . ALA A 1 123 ? 7.338 5.257 -19.022 1.00 71.25 123 ALA A CA 1
ATOM 929 C C . ALA A 1 123 ? 7.002 6.158 -20.219 1.00 71.25 123 ALA A C 1
ATOM 931 O O . ALA A 1 123 ? 7.049 5.691 -21.353 1.00 71.25 123 ALA A O 1
ATOM 932 N N . SER A 1 124 ? 6.724 7.446 -19.995 1.00 69.75 124 SER A N 1
ATOM 933 C CA . SER A 1 124 ? 6.429 8.405 -21.071 1.00 69.75 124 SER A CA 1
ATOM 934 C C . SER A 1 124 ? 7.643 8.673 -21.966 1.00 69.75 124 SER A C 1
ATOM 936 O O . SER A 1 124 ? 7.500 8.841 -23.175 1.00 69.75 124 SER A O 1
ATOM 938 N N . ILE A 1 125 ? 8.851 8.666 -21.395 1.00 69.31 125 ILE A N 1
ATOM 939 C CA . ILE A 1 125 ? 10.106 8.867 -22.136 1.00 69.31 125 ILE A CA 1
ATOM 940 C C . ILE A 1 125 ? 10.464 7.624 -22.972 1.00 69.31 125 ILE A C 1
ATOM 942 O O . ILE A 1 125 ? 10.974 7.744 -24.087 1.00 69.31 125 ILE A O 1
ATOM 946 N N . ILE A 1 126 ? 10.199 6.426 -22.442 1.00 67.19 126 ILE A N 1
ATOM 947 C CA . ILE A 1 126 ? 1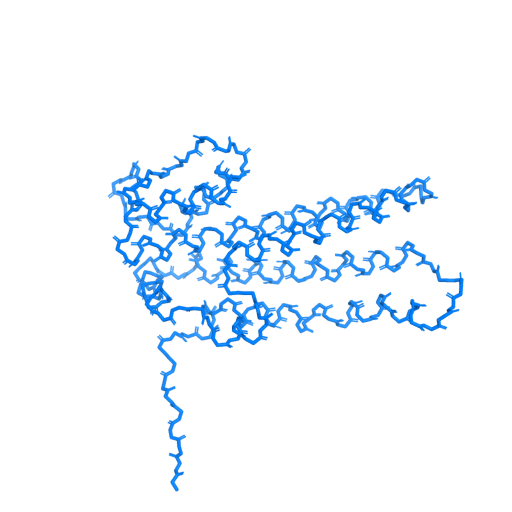0.668 5.149 -23.009 1.00 67.19 126 ILE A CA 1
ATOM 948 C C . ILE A 1 126 ? 9.613 4.494 -23.915 1.00 67.19 126 ILE A C 1
ATOM 950 O O . ILE A 1 126 ? 9.945 3.948 -24.969 1.00 67.19 126 ILE A O 1
ATOM 954 N N . GLY A 1 127 ? 8.338 4.549 -23.523 1.00 60.00 127 GLY A N 1
ATOM 955 C CA . GLY A 1 127 ? 7.228 3.808 -24.133 1.00 60.00 127 GLY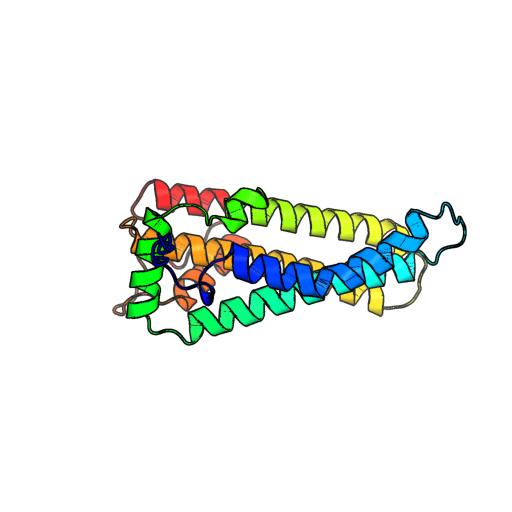 A CA 1
ATOM 956 C C . GLY A 1 127 ? 6.939 4.174 -25.588 1.00 60.00 127 GLY A C 1
ATOM 957 O O . GLY A 1 127 ? 6.440 3.341 -26.337 1.00 60.00 127 GLY A O 1
ATOM 958 N N . ALA A 1 128 ? 7.340 5.366 -26.035 1.00 55.16 128 ALA A N 1
ATOM 959 C CA . ALA A 1 128 ? 7.229 5.767 -27.437 1.00 55.16 128 ALA A CA 1
ATOM 960 C C . ALA A 1 128 ? 8.153 4.969 -28.386 1.00 55.16 128 ALA A C 1
ATOM 962 O O . ALA A 1 128 ? 8.009 5.079 -29.601 1.00 55.16 128 ALA A O 1
ATOM 963 N N . ARG A 1 129 ? 9.117 4.189 -27.864 1.00 58.94 129 ARG A N 1
ATOM 964 C CA . ARG A 1 129 ? 10.193 3.576 -28.665 1.00 58.94 129 ARG A CA 1
ATOM 965 C C . ARG A 1 129 ? 10.176 2.046 -28.754 1.00 58.94 129 ARG A C 1
ATOM 967 O O . ARG A 1 129 ? 10.846 1.514 -29.630 1.00 58.94 129 ARG A O 1
ATOM 974 N N . SER A 1 130 ? 9.469 1.328 -27.877 1.00 61.72 130 SER A N 1
ATOM 975 C CA . SER A 1 130 ? 9.732 -0.109 -27.653 1.00 61.72 130 SER A CA 1
ATOM 976 C C . SER A 1 130 ? 8.753 -1.105 -28.291 1.00 61.72 130 SER A C 1
ATOM 978 O O . SER A 1 130 ? 9.013 -2.302 -28.220 1.00 61.72 130 SER A O 1
ATOM 980 N N . GLY A 1 131 ? 7.656 -0.673 -28.927 1.00 57.69 131 GLY A N 1
ATOM 981 C CA . GLY A 1 131 ? 6.767 -1.519 -29.755 1.00 57.69 131 GLY A CA 1
ATOM 982 C C . GLY A 1 131 ? 6.043 -2.697 -29.067 1.00 57.69 131 GLY A C 1
ATOM 983 O O . GLY A 1 131 ? 5.160 -3.296 -29.675 1.00 57.69 131 GLY A O 1
ATOM 984 N N . GLY A 1 132 ? 6.373 -3.034 -27.815 1.00 73.00 132 GLY A N 1
ATOM 985 C CA . GLY A 1 132 ? 5.817 -4.160 -27.059 1.00 73.00 132 GLY A CA 1
ATOM 986 C C . GLY A 1 132 ? 4.916 -3.730 -25.897 1.00 73.00 132 GLY A C 1
ATOM 987 O O . GLY A 1 132 ? 5.223 -2.789 -25.168 1.00 73.00 132 GLY A O 1
ATOM 988 N N . LEU A 1 133 ? 3.817 -4.464 -25.682 1.00 78.56 133 LEU A N 1
ATOM 989 C CA . LEU A 1 133 ? 2.807 -4.159 -24.653 1.00 78.56 133 LEU A CA 1
ATOM 990 C C . LEU A 1 133 ? 3.221 -4.526 -23.218 1.00 78.56 133 LEU A C 1
ATOM 992 O O . LEU A 1 133 ? 2.592 -4.068 -22.267 1.00 78.56 133 LEU A O 1
ATOM 996 N N . TRP A 1 134 ? 4.275 -5.326 -23.037 1.00 82.12 134 TRP A N 1
ATOM 997 C CA . TRP A 1 134 ? 4.684 -5.820 -21.717 1.00 82.12 134 TRP A CA 1
ATOM 998 C C . TRP A 1 134 ? 5.051 -4.700 -20.736 1.00 82.12 134 TRP A C 1
ATOM 1000 O O . TRP A 1 134 ? 4.576 -4.687 -19.603 1.00 82.12 134 TRP A O 1
ATOM 1010 N N . LEU A 1 135 ? 5.869 -3.739 -21.173 1.00 80.81 135 LEU A N 1
ATOM 1011 C CA . LEU A 1 135 ? 6.330 -2.651 -20.314 1.00 80.81 135 LEU A CA 1
ATOM 1012 C C . LEU A 1 135 ? 5.178 -1.715 -19.889 1.00 80.81 135 LEU A C 1
ATOM 1014 O O . LEU A 1 135 ? 5.065 -1.455 -18.692 1.00 80.81 135 LEU A O 1
ATOM 1018 N N . PRO A 1 136 ? 4.271 -1.274 -20.789 1.00 81.19 136 PRO A N 1
ATOM 1019 C CA . PRO A 1 136 ? 3.046 -0.577 -20.389 1.00 81.19 136 PRO A CA 1
ATOM 1020 C C . PRO A 1 136 ? 2.180 -1.351 -19.387 1.00 81.19 136 PRO A C 1
ATOM 1022 O O . PRO A 1 136 ? 1.714 -0.766 -18.413 1.00 81.19 136 PRO A O 1
ATOM 1025 N N . LEU A 1 137 ? 1.984 -2.661 -19.583 1.00 85.12 137 LEU A N 1
ATOM 1026 C CA . LEU A 1 137 ? 1.208 -3.487 -18.648 1.00 85.12 137 LEU A CA 1
ATOM 1027 C C . LEU A 1 137 ? 1.864 -3.550 -17.267 1.00 85.12 137 LEU A C 1
ATOM 1029 O O . LEU A 1 137 ? 1.179 -3.424 -16.253 1.00 85.12 137 LEU A O 1
ATOM 1033 N N . LEU A 1 138 ? 3.189 -3.701 -17.225 1.00 85.94 138 LEU A N 1
ATOM 1034 C CA . LEU A 1 138 ? 3.949 -3.712 -15.981 1.00 85.94 138 LEU A CA 1
ATOM 1035 C C . LEU A 1 138 ? 3.834 -2.368 -15.253 1.00 85.94 138 LEU A C 1
ATOM 1037 O O . LEU A 1 138 ? 3.578 -2.354 -14.054 1.00 85.94 138 LEU A O 1
ATOM 1041 N N . VAL A 1 139 ? 3.934 -1.252 -15.981 1.00 83.38 139 VAL A N 1
ATOM 1042 C CA . VAL A 1 139 ? 3.750 0.109 -15.451 1.00 83.38 139 VAL A CA 1
ATOM 1043 C C . VAL A 1 139 ? 2.366 0.295 -14.847 1.00 83.38 139 VAL A C 1
ATOM 1045 O O . VAL A 1 139 ? 2.255 0.708 -13.693 1.00 83.38 139 VAL A O 1
ATOM 1048 N N . VAL A 1 140 ? 1.311 -0.033 -15.597 1.00 84.56 140 VAL A N 1
ATOM 1049 C CA . VAL A 1 140 ? -0.073 0.065 -15.114 1.00 84.56 140 VAL A CA 1
ATOM 1050 C C . VAL A 1 140 ? -0.262 -0.809 -13.875 1.00 84.56 140 VAL A C 1
ATOM 1052 O O . VAL A 1 140 ? -0.850 -0.363 -12.891 1.00 84.56 140 VAL A O 1
ATOM 1055 N N . GLY A 1 141 ? 0.305 -2.018 -13.880 1.00 89.25 141 GLY A N 1
ATOM 1056 C CA . GLY A 1 141 ? 0.314 -2.911 -12.727 1.00 89.25 141 GLY A CA 1
ATOM 1057 C C . GLY A 1 141 ? 1.007 -2.301 -11.507 1.00 89.25 141 GLY A C 1
ATOM 1058 O O . GLY A 1 141 ? 0.453 -2.342 -10.412 1.00 89.25 141 GLY A O 1
ATOM 1059 N N . THR A 1 142 ? 2.183 -1.690 -11.678 1.00 85.81 142 THR A N 1
ATOM 1060 C CA . THR A 1 142 ? 2.923 -1.033 -10.591 1.00 85.81 142 THR A CA 1
ATOM 1061 C C . THR A 1 142 ? 2.160 0.164 -10.026 1.00 85.81 142 THR A C 1
ATOM 1063 O O . THR A 1 142 ? 2.069 0.304 -8.807 1.00 85.81 142 THR A O 1
ATOM 1066 N N . VAL A 1 143 ? 1.571 1.003 -10.884 1.00 84.50 143 VAL A N 1
ATOM 1067 C CA . VAL A 1 143 ? 0.746 2.145 -10.457 1.00 84.50 143 VAL A CA 1
ATOM 1068 C C . VAL A 1 143 ? -0.483 1.652 -9.692 1.00 84.50 143 VAL A C 1
ATOM 1070 O O . VAL A 1 143 ? -0.728 2.113 -8.577 1.00 84.50 143 VAL A O 1
ATOM 1073 N N . GLY A 1 144 ? -1.190 0.646 -10.211 1.00 89.12 144 GLY A N 1
ATOM 1074 C CA . GLY A 1 144 ? -2.320 0.020 -9.523 1.00 89.12 144 GLY A CA 1
ATOM 1075 C C . GLY A 1 144 ? -1.932 -0.562 -8.160 1.00 89.12 144 GLY A C 1
ATOM 1076 O O . GLY A 1 144 ? -2.589 -0.291 -7.160 1.00 89.12 144 GLY A O 1
ATOM 1077 N N . ALA A 1 145 ? -0.821 -1.297 -8.083 1.00 87.94 145 ALA A N 1
ATOM 1078 C CA . ALA A 1 145 ? -0.323 -1.876 -6.836 1.00 87.94 145 ALA A CA 1
ATOM 1079 C C . ALA A 1 145 ? 0.101 -0.810 -5.805 1.00 87.94 145 ALA A C 1
ATOM 1081 O O . ALA A 1 145 ? -0.131 -0.979 -4.603 1.00 87.94 145 ALA A O 1
ATOM 1082 N N . SER A 1 146 ? 0.666 0.312 -6.264 1.00 85.19 146 SER A N 1
ATOM 1083 C CA . SER A 1 146 ? 0.978 1.449 -5.393 1.00 85.19 146 SER A CA 1
ATOM 1084 C C . SER A 1 146 ? -0.288 2.073 -4.807 1.00 85.19 146 SER A C 1
ATOM 1086 O O . SER A 1 146 ? -0.347 2.310 -3.602 1.00 85.19 146 SER A O 1
ATOM 1088 N N . TRP A 1 147 ? -1.335 2.238 -5.621 1.00 88.31 147 TRP A N 1
ATOM 1089 C CA . TRP A 1 147 ? -2.626 2.757 -5.180 1.00 88.31 147 TRP A CA 1
ATOM 1090 C C . TRP A 1 147 ? -3.283 1.828 -4.152 1.00 88.31 147 TRP A C 1
ATOM 1092 O O . TRP A 1 147 ? -3.668 2.275 -3.073 1.00 88.31 147 TRP A O 1
ATOM 1102 N N . VAL A 1 148 ? -3.310 0.516 -4.417 1.00 90.50 148 VAL A N 1
ATOM 1103 C CA . VAL A 1 148 ? -3.833 -0.476 -3.460 1.00 90.50 148 VAL A CA 1
ATOM 1104 C C . VAL A 1 148 ? -3.067 -0.420 -2.133 1.00 90.50 148 VAL A C 1
ATOM 1106 O O . VAL A 1 148 ? -3.664 -0.540 -1.066 1.00 90.50 148 VAL A O 1
ATOM 1109 N N . THR A 1 149 ? -1.756 -0.179 -2.159 1.00 85.06 149 THR A N 1
ATOM 1110 C CA . THR A 1 149 ? -0.958 -0.019 -0.931 1.00 85.06 149 THR A CA 1
ATO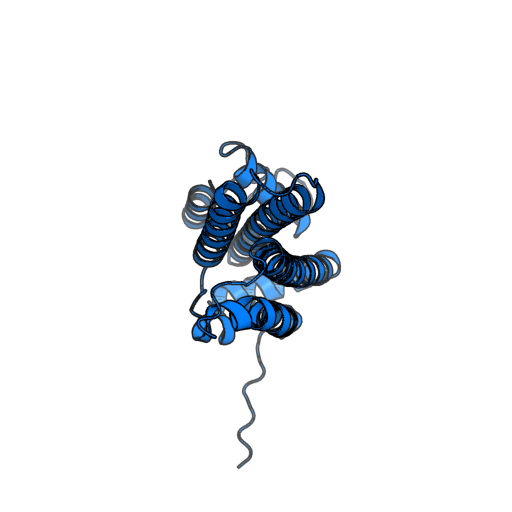M 1111 C C . THR A 1 149 ? -1.404 1.182 -0.097 1.00 85.06 149 THR A C 1
ATOM 1113 O O . THR A 1 149 ? -1.511 1.061 1.125 1.00 85.06 149 THR A O 1
ATOM 1116 N N . VAL A 1 150 ? -1.741 2.307 -0.737 1.00 84.19 150 VAL A N 1
ATOM 1117 C CA . VAL A 1 150 ? -2.316 3.480 -0.055 1.00 84.19 150 VAL A CA 1
ATOM 1118 C C . VAL A 1 150 ? -3.656 3.135 0.586 1.00 84.19 150 VAL A C 1
ATOM 1120 O O . VAL A 1 150 ? -3.847 3.382 1.776 1.00 84.19 150 VAL A O 1
ATOM 1123 N N . VAL A 1 151 ? -4.543 2.483 -0.168 1.00 89.69 151 VAL A N 1
ATOM 1124 C CA . VAL A 1 151 ? -5.853 2.034 0.323 1.00 89.69 151 VAL A CA 1
ATOM 1125 C C . VAL A 1 151 ? -5.704 1.166 1.579 1.00 89.69 151 VAL A C 1
ATOM 1127 O O . VAL A 1 151 ? -6.374 1.404 2.583 1.00 89.69 151 VAL A O 1
ATOM 1130 N N . TYR A 1 152 ? -4.780 0.201 1.575 1.00 89.56 152 TYR A N 1
ATOM 1131 C CA . TYR A 1 152 ? -4.507 -0.640 2.745 1.00 89.56 152 TYR A CA 1
ATOM 1132 C C . TYR A 1 152 ? -3.953 0.152 3.936 1.00 89.56 152 TYR A C 1
ATOM 1134 O O . TYR A 1 152 ? -4.339 -0.106 5.079 1.00 89.56 152 TYR A O 1
ATOM 1142 N N . ALA A 1 153 ? -3.069 1.123 3.694 1.00 84.94 153 ALA A N 1
ATOM 1143 C CA . ALA A 1 153 ? -2.525 1.970 4.751 1.00 84.94 153 ALA A CA 1
ATOM 1144 C C . ALA A 1 153 ? -3.630 2.787 5.445 1.00 84.94 153 ALA A C 1
ATOM 1146 O O . ALA A 1 153 ? -3.652 2.883 6.677 1.00 84.94 153 ALA A O 1
ATOM 1147 N N . PHE A 1 154 ? -4.585 3.322 4.679 1.00 86.69 154 PHE A N 1
ATOM 1148 C CA . PHE A 1 154 ? -5.741 4.030 5.229 1.00 86.69 154 PHE A CA 1
ATOM 1149 C C . PHE A 1 154 ? -6.750 3.099 5.902 1.00 86.69 154 PHE A C 1
ATOM 1151 O O . PHE A 1 154 ? -7.236 3.437 6.978 1.00 86.69 154 PHE A O 1
ATOM 1158 N N . ALA A 1 155 ? -6.995 1.902 5.366 1.00 89.56 155 ALA A N 1
ATOM 1159 C CA . ALA A 1 155 ? -7.832 0.899 6.026 1.00 89.56 155 ALA A CA 1
ATOM 1160 C C . ALA A 1 155 ? -7.305 0.559 7.434 1.00 89.56 155 ALA A C 1
ATOM 1162 O O . ALA A 1 155 ? -8.046 0.594 8.417 1.00 89.56 155 ALA A O 1
ATOM 1163 N N . LEU A 1 156 ? -5.993 0.323 7.558 1.00 86.94 156 LEU A N 1
ATOM 1164 C CA . LEU A 1 156 ? -5.336 0.095 8.850 1.00 86.94 156 LEU A CA 1
ATOM 1165 C C . LEU A 1 156 ? -5.419 1.320 9.767 1.00 86.94 156 LEU A C 1
ATOM 1167 O O . LEU A 1 156 ? -5.569 1.174 10.981 1.00 86.94 156 LEU A O 1
ATOM 1171 N N . ARG A 1 157 ? -5.334 2.532 9.209 1.00 85.56 157 ARG A N 1
ATOM 1172 C CA . ARG A 1 157 ? -5.508 3.774 9.969 1.00 85.56 157 ARG A CA 1
ATOM 1173 C C . ARG A 1 157 ? -6.912 3.874 10.553 1.00 85.56 157 ARG A C 1
ATOM 1175 O O . ARG A 1 157 ? -7.028 4.146 11.743 1.00 85.56 157 ARG A O 1
ATOM 1182 N N . TYR A 1 158 ? -7.947 3.658 9.744 1.00 87.31 158 TYR A N 1
ATOM 1183 C CA . TYR A 1 158 ? -9.339 3.732 10.185 1.00 87.31 158 TYR A CA 1
ATOM 1184 C C . TYR A 1 158 ? -9.644 2.694 11.258 1.00 87.31 158 TYR A C 1
ATOM 1186 O O . TYR A 1 158 ? -10.219 3.045 12.285 1.00 87.31 158 TYR A O 1
ATOM 1194 N N . LEU A 1 159 ? -9.156 1.466 11.079 1.00 88.06 159 LEU A N 1
ATOM 1195 C CA . LEU A 1 159 ? -9.260 0.413 12.082 1.00 88.06 159 LEU A CA 1
ATOM 1196 C C . LEU A 1 159 ? -8.619 0.834 13.415 1.00 88.06 159 LEU A C 1
ATOM 1198 O O . LEU A 1 159 ? -9.252 0.760 14.463 1.00 88.06 159 LEU A O 1
ATOM 1202 N N . ARG A 1 160 ? -7.371 1.323 13.395 1.00 86.75 160 ARG A N 1
ATOM 1203 C CA . ARG A 1 160 ? -6.669 1.784 14.611 1.00 86.75 160 ARG A CA 1
ATOM 1204 C C . ARG A 1 160 ? -7.373 2.948 15.287 1.00 86.75 160 ARG A C 1
ATOM 1206 O O . ARG A 1 160 ? -7.354 3.038 16.507 1.00 86.75 160 ARG A O 1
ATOM 1213 N N . LEU A 1 161 ? -7.956 3.841 14.497 1.00 86.25 161 LEU A N 1
ATOM 1214 C CA . LEU A 1 161 ? -8.700 4.990 14.987 1.00 86.25 161 LEU A CA 1
ATOM 1215 C C . LEU A 1 161 ? -9.976 4.524 15.700 1.00 86.25 161 LEU A C 1
ATOM 1217 O O . LEU A 1 161 ? -10.151 4.810 16.881 1.00 86.25 161 LEU A O 1
ATOM 1221 N N . HIS A 1 162 ? -10.767 3.680 15.035 1.00 86.88 162 HIS A N 1
ATOM 1222 C CA . HIS A 1 162 ? -11.967 3.067 15.597 1.00 86.88 162 HIS A CA 1
ATOM 1223 C C . HIS A 1 162 ? -11.669 2.310 16.900 1.00 86.88 162 HIS A C 1
ATOM 1225 O O . HIS A 1 162 ? -12.302 2.556 17.925 1.00 86.88 162 HIS A O 1
ATOM 1231 N N . CYS A 1 163 ? -10.644 1.454 16.911 1.00 85.88 163 CYS A N 1
ATOM 1232 C CA . CYS A 1 163 ? -10.238 0.721 18.114 1.00 85.88 163 CYS A CA 1
ATOM 1233 C C . CYS A 1 163 ? -9.590 1.607 19.193 1.00 85.88 163 CYS A C 1
ATOM 1235 O O . CYS A 1 163 ? -9.538 1.216 20.356 1.00 85.88 163 CYS A O 1
ATOM 1237 N N . GLY A 1 164 ? -9.089 2.787 18.823 1.00 80.69 164 GLY A N 1
ATOM 1238 C CA . GLY A 1 164 ? -8.526 3.790 19.728 1.00 80.69 164 GLY A CA 1
ATOM 1239 C C . GLY A 1 164 ? -9.571 4.617 20.483 1.00 80.69 164 GLY A C 1
ATOM 1240 O O . GLY A 1 164 ? -9.194 5.440 21.311 1.00 80.69 164 GLY A O 1
ATOM 1241 N N . GLY A 1 165 ? -10.865 4.400 20.216 1.00 79.12 165 GLY A N 1
ATOM 1242 C CA . GLY A 1 165 ? -11.982 5.149 20.803 1.00 79.12 165 GLY A CA 1
ATOM 1243 C C . GLY A 1 165 ? -12.527 6.262 19.903 1.00 79.12 165 GLY A C 1
ATOM 1244 O O . GLY A 1 165 ? -13.520 6.903 20.241 1.00 79.12 165 GLY A O 1
ATOM 1245 N N . GLU A 1 166 ? -11.919 6.477 18.737 1.00 78.38 166 GLU A N 1
ATOM 1246 C CA . GLU A 1 166 ? -12.369 7.449 17.745 1.00 78.38 166 GLU A CA 1
ATOM 1247 C C . GLU A 1 166 ? -13.391 6.769 16.820 1.00 78.38 166 GLU A C 1
ATOM 1249 O O . GLU A 1 166 ? -13.036 6.094 15.855 1.00 78.38 166 GLU A O 1
ATOM 1254 N N . THR A 1 167 ? -14.679 6.887 17.143 1.00 78.06 167 THR A N 1
ATOM 1255 C CA . THR A 1 167 ? -15.732 6.058 16.542 1.00 78.06 167 THR A CA 1
ATOM 1256 C C . THR A 1 167 ? -15.991 6.377 15.062 1.00 78.06 167 THR A C 1
ATOM 1258 O O . THR A 1 167 ? -16.354 7.490 14.671 1.00 78.06 167 THR A O 1
ATOM 1261 N N . ILE A 1 168 ? -15.840 5.350 14.222 1.00 84.44 168 ILE A N 1
ATOM 1262 C CA . ILE A 1 168 ? -16.337 5.306 12.838 1.00 84.44 168 ILE A CA 1
ATOM 1263 C C . ILE A 1 168 ? -17.560 4.392 12.841 1.00 84.44 168 ILE A C 1
ATOM 1265 O O . ILE A 1 168 ? -17.441 3.227 13.209 1.00 84.44 168 ILE A O 1
ATOM 1269 N N . SER A 1 169 ? -18.721 4.938 12.489 1.00 84.25 169 SER A N 1
ATOM 1270 C CA . SER A 1 169 ? -20.008 4.237 12.514 1.00 84.25 169 SER A CA 1
ATOM 1271 C C . SER A 1 169 ? -20.277 3.614 11.151 1.00 84.25 169 SER A C 1
ATOM 1273 O O . SER A 1 169 ? -20.322 4.342 10.163 1.00 84.25 169 SER A O 1
ATOM 1275 N N . PHE A 1 170 ? -20.484 2.304 11.105 1.00 86.69 170 PHE A N 1
ATOM 1276 C CA . PHE A 1 170 ? -21.000 1.599 9.931 1.00 86.69 170 PHE A CA 1
ATOM 1277 C C . PHE A 1 170 ? -22.487 1.310 10.150 1.00 86.69 170 PHE A C 1
ATOM 1279 O O . PHE A 1 170 ? -22.909 1.156 11.295 1.00 86.69 170 PHE A O 1
ATOM 1286 N N . ASP A 1 171 ? -23.278 1.305 9.080 1.00 87.56 171 ASP A N 1
ATOM 1287 C CA . ASP A 1 171 ? -24.716 1.004 9.140 1.00 87.56 171 ASP A CA 1
ATOM 1288 C C . ASP A 1 171 ? -24.940 -0.511 9.023 1.00 87.56 171 ASP A C 1
ATOM 1290 O O . ASP A 1 171 ? -25.431 -1.016 8.016 1.00 87.56 171 ASP A O 1
ATOM 1294 N N . ILE A 1 172 ? -24.443 -1.237 10.025 1.00 87.31 172 ILE A N 1
ATOM 1295 C CA . ILE A 1 172 ? -24.518 -2.695 10.159 1.00 87.31 172 ILE A CA 1
ATOM 1296 C C . ILE A 1 172 ? -24.800 -3.045 11.626 1.00 87.31 172 ILE A C 1
ATOM 1298 O O . ILE A 1 172 ? -24.354 -2.334 12.528 1.00 8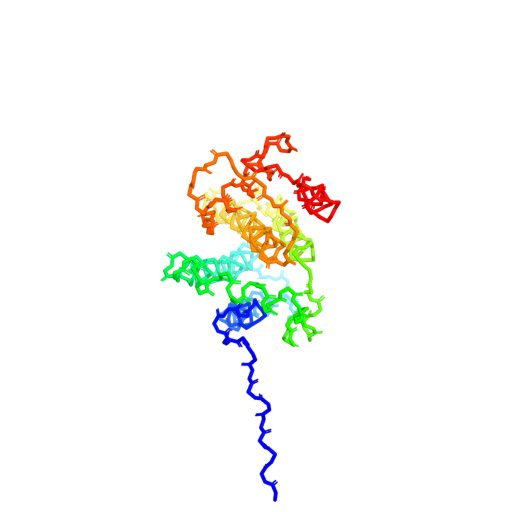7.31 172 ILE A O 1
ATOM 1302 N N . ASP A 1 173 ? -25.526 -4.139 11.866 1.00 84.81 173 ASP A N 1
ATOM 1303 C CA . ASP A 1 173 ? -25.820 -4.633 13.224 1.00 84.81 173 ASP A CA 1
ATOM 1304 C C . ASP A 1 173 ? -24.622 -5.366 13.854 1.00 84.81 173 ASP A C 1
ATOM 1306 O O . ASP A 1 173 ? -24.535 -5.531 15.073 1.00 84.81 173 ASP A O 1
ATOM 1310 N N . GLU A 1 174 ? -23.705 -5.829 13.008 1.00 86.44 174 GLU A N 1
ATOM 1311 C CA . GLU A 1 174 ? -22.503 -6.557 13.389 1.00 86.44 174 GLU A CA 1
ATOM 1312 C C . GLU A 1 174 ? -21.357 -5.609 13.748 1.00 86.44 174 GLU A C 1
ATOM 1314 O O . GLU A 1 174 ? -21.339 -4.420 13.430 1.00 86.44 174 GLU A O 1
ATOM 1319 N N . GLU A 1 175 ? -20.357 -6.153 14.428 1.00 85.38 175 GLU A N 1
ATOM 1320 C CA . GLU A 1 175 ? -19.166 -5.392 14.751 1.00 85.38 175 GLU A CA 1
ATOM 1321 C C . GLU A 1 175 ? -18.250 -5.275 13.519 1.00 85.38 175 GLU A C 1
ATOM 1323 O O . GLU A 1 175 ? -17.897 -6.310 12.954 1.00 85.38 175 GLU A O 1
ATOM 1328 N N . PRO A 1 176 ? -17.799 -4.065 13.129 1.00 88.00 176 PRO A N 1
ATOM 1329 C CA . PRO A 1 176 ? -17.015 -3.879 11.915 1.00 88.00 176 PRO A CA 1
ATOM 1330 C C . PRO A 1 176 ? -15.698 -4.661 11.928 1.00 88.00 176 PRO A C 1
ATOM 1332 O O . PRO A 1 176 ? -14.892 -4.588 12.866 1.00 88.00 176 PRO A O 1
ATOM 1335 N N . GLU A 1 177 ? -15.450 -5.356 10.826 1.00 90.00 177 GLU A N 1
ATOM 1336 C CA . GLU A 1 177 ? -14.239 -6.111 10.552 1.00 90.00 177 GLU A CA 1
ATOM 1337 C C . GLU A 1 177 ? -13.256 -5.309 9.688 1.00 90.00 177 GLU A C 1
ATOM 1339 O O . GLU A 1 177 ? -13.556 -4.250 9.134 1.00 90.00 177 GLU A O 1
ATOM 1344 N N . PHE A 1 178 ? -12.034 -5.828 9.517 1.00 89.31 178 PHE A N 1
ATOM 1345 C CA . PHE A 1 178 ? -11.028 -5.195 8.655 1.00 89.31 178 PHE A CA 1
ATOM 1346 C C . PHE A 1 178 ? -11.528 -4.973 7.214 1.00 89.31 178 PHE A C 1
ATOM 1348 O O . PHE A 1 178 ? -11.154 -3.983 6.582 1.00 89.31 178 PHE A O 1
ATOM 1355 N N . ALA A 1 179 ? -12.377 -5.870 6.704 1.00 90.19 179 ALA A N 1
ATOM 1356 C CA . ALA A 1 179 ? -12.952 -5.766 5.366 1.00 90.19 179 ALA A CA 1
ATOM 1357 C C . ALA A 1 179 ? -13.843 -4.521 5.194 1.00 90.19 179 ALA A C 1
ATOM 1359 O O . ALA A 1 179 ? -13.825 -3.910 4.123 1.00 90.19 179 ALA A O 1
ATOM 1360 N N . ASP A 1 180 ? -14.543 -4.085 6.244 1.00 91.44 180 ASP A N 1
ATOM 1361 C CA . ASP A 1 180 ? -15.400 -2.894 6.209 1.00 91.44 180 ASP A CA 1
ATOM 1362 C C . ASP A 1 180 ? -14.563 -1.618 6.120 1.00 91.44 180 ASP A C 1
ATOM 1364 O O . ASP A 1 180 ? -14.815 -0.738 5.293 1.00 91.44 180 ASP A O 1
ATOM 1368 N N . PHE A 1 181 ? -13.479 -1.553 6.901 1.00 90.94 181 PHE A N 1
ATOM 1369 C CA . PHE A 1 181 ? -12.510 -0.458 6.820 1.00 90.94 181 PHE A CA 1
ATOM 1370 C C . PHE A 1 181 ? -11.781 -0.426 5.474 1.00 90.94 181 PHE A C 1
ATOM 1372 O O . PHE A 1 181 ? -11.492 0.657 4.960 1.00 90.94 181 PHE A O 1
ATOM 1379 N N . LEU A 1 182 ? -11.492 -1.592 4.886 1.00 91.56 182 LEU A N 1
ATOM 1380 C CA . LEU A 1 182 ? -10.900 -1.685 3.552 1.00 91.56 182 LEU A CA 1
ATOM 1381 C C . LEU A 1 182 ? -11.871 -1.198 2.474 1.00 91.56 182 LEU A C 1
ATOM 1383 O O . LEU A 1 182 ? -11.476 -0.426 1.604 1.00 91.56 182 LEU A O 1
ATOM 1387 N N . SER A 1 183 ? -13.142 -1.584 2.564 1.00 90.88 183 SER A N 1
ATOM 1388 C CA . SER A 1 183 ? -14.192 -1.141 1.641 1.00 90.88 183 SER A CA 1
ATOM 1389 C C . SER A 1 183 ? -14.410 0.369 1.731 1.00 90.88 183 SER A C 1
ATOM 1391 O O . SER A 1 183 ? -14.427 1.058 0.710 1.00 90.88 183 SER A O 1
ATOM 1393 N N . MET A 1 184 ? -14.467 0.908 2.953 1.00 89.50 184 MET A N 1
ATOM 1394 C CA . MET A 1 184 ? -14.486 2.350 3.195 1.00 89.50 184 MET A CA 1
ATOM 1395 C C . MET A 1 184 ? -13.272 3.036 2.559 1.00 89.50 184 MET A C 1
ATOM 1397 O O . MET A 1 184 ? -13.433 4.042 1.873 1.00 89.50 184 MET A O 1
ATOM 1401 N N . ALA A 1 185 ? -12.066 2.494 2.746 1.00 89.56 185 ALA A N 1
ATOM 1402 C CA . ALA A 1 185 ? -10.853 3.062 2.172 1.00 89.56 185 ALA A CA 1
ATOM 1403 C C . ALA A 1 185 ? -10.883 3.074 0.632 1.00 89.56 185 ALA A C 1
ATOM 1405 O O . ALA A 1 185 ? -10.561 4.095 0.026 1.00 89.56 185 ALA A O 1
ATOM 1406 N N . VAL A 1 186 ? -11.332 1.990 -0.006 1.00 90.81 186 VAL A N 1
ATOM 1407 C CA . VAL A 1 186 ? -11.509 1.942 -1.466 1.00 90.81 186 VAL A CA 1
ATOM 1408 C C . VAL A 1 186 ? -12.499 3.012 -1.928 1.00 90.81 186 VAL A C 1
ATOM 1410 O O . VAL A 1 186 ? -12.196 3.751 -2.865 1.00 90.81 186 VAL A O 1
ATOM 1413 N N . MET A 1 187 ? -13.661 3.126 -1.275 1.00 88.00 187 MET A N 1
ATOM 1414 C CA . MET A 1 187 ? -14.685 4.106 -1.651 1.00 88.00 187 MET A CA 1
ATOM 1415 C C . MET A 1 187 ? -14.184 5.546 -1.518 1.00 88.00 187 MET A C 1
ATOM 1417 O O . MET A 1 187 ? -14.334 6.330 -2.455 1.00 88.00 187 MET A O 1
ATOM 1421 N N . VAL A 1 188 ? -13.539 5.876 -0.395 1.00 86.62 188 VAL A N 1
ATOM 1422 C CA . VAL A 1 188 ? -12.981 7.214 -0.156 1.00 86.62 188 VAL A CA 1
ATOM 1423 C C . VAL A 1 188 ? -11.909 7.543 -1.194 1.00 86.62 188 VAL A C 1
ATOM 1425 O O . VAL A 1 188 ? -11.969 8.611 -1.795 1.00 86.62 188 VAL A O 1
ATOM 1428 N N . SER A 1 189 ? -10.992 6.612 -1.475 1.00 83.31 189 SER A N 1
ATOM 1429 C CA . SER A 1 189 ? -9.922 6.817 -2.458 1.00 83.31 189 SER A CA 1
ATOM 1430 C C . SER A 1 189 ? -10.429 6.937 -3.900 1.00 83.31 189 SER A C 1
ATOM 1432 O O . SER A 1 189 ? -9.830 7.647 -4.702 1.00 83.31 189 SER A O 1
ATOM 1434 N N . SER A 1 190 ? -11.519 6.246 -4.246 1.00 83.62 190 SER A N 1
ATOM 1435 C CA . SER A 1 190 ? -12.018 6.194 -5.628 1.00 83.62 190 SER A CA 1
ATOM 1436 C C . SER A 1 190 ? -13.022 7.303 -5.948 1.00 83.62 190 SER A C 1
ATOM 1438 O O . SER A 1 190 ? -13.075 7.776 -7.079 1.00 83.62 190 SER A O 1
ATOM 1440 N N . VAL A 1 191 ? -13.860 7.683 -4.977 1.00 76.25 191 VAL A N 1
ATOM 1441 C CA . VAL A 1 191 ? -15.046 8.529 -5.206 1.00 76.25 191 VAL A CA 1
ATOM 1442 C C . VAL A 1 191 ? -14.971 9.853 -4.437 1.00 76.25 191 VAL A C 1
ATOM 1444 O O . VAL A 1 191 ? -15.736 10.768 -4.730 1.00 76.25 191 VAL A O 1
ATOM 1447 N N . GLY A 1 192 ? -14.075 9.995 -3.454 1.00 58.69 192 GLY A N 1
ATOM 1448 C CA . GLY A 1 192 ? -13.842 11.234 -2.698 1.00 58.69 192 GLY A CA 1
ATOM 1449 C C . GLY A 1 192 ? -14.984 11.686 -1.768 1.00 58.69 192 GLY A C 1
ATOM 1450 O O . GLY A 1 192 ? -14.741 12.395 -0.797 1.00 58.69 192 GLY A O 1
ATOM 1451 N N . ALA A 1 193 ? -16.229 11.274 -2.027 1.00 57.50 193 ALA A N 1
ATOM 1452 C CA . ALA A 1 193 ? -17.424 11.811 -1.369 1.00 57.50 193 ALA A CA 1
ATOM 1453 C C . ALA A 1 193 ? -18.366 10.756 -0.764 1.00 57.50 193 ALA A C 1
ATOM 1455 O O . ALA A 1 193 ? -19.250 11.116 0.012 1.00 57.50 193 ALA A O 1
ATOM 1456 N N . MET A 1 194 ? -18.194 9.467 -1.077 1.00 59.78 194 MET A N 1
ATOM 1457 C CA . MET A 1 194 ? -18.990 8.391 -0.479 1.00 59.78 194 MET A CA 1
ATOM 1458 C C . MET A 1 194 ? -18.110 7.540 0.429 1.00 59.78 194 MET A C 1
ATOM 1460 O O . MET A 1 194 ? -17.085 7.020 0.003 1.00 59.78 194 MET A O 1
ATOM 1464 N N . SER A 1 195 ? -18.518 7.405 1.685 1.00 62.91 195 SER A N 1
ATOM 1465 C CA . SER A 1 195 ? -17.843 6.578 2.679 1.00 62.91 195 SER A CA 1
ATOM 1466 C C . SER A 1 195 ? -18.847 5.576 3.230 1.00 62.91 195 SER A C 1
ATOM 1468 O O . SER A 1 195 ? -19.922 5.979 3.668 1.00 62.91 195 SER A O 1
ATOM 1470 N N . ALA A 1 196 ? -18.495 4.288 3.228 1.00 67.94 196 ALA A N 1
ATOM 1471 C CA . ALA A 1 196 ? -19.306 3.237 3.850 1.00 67.94 196 ALA A CA 1
ATOM 1472 C C . ALA A 1 196 ? -19.475 3.436 5.371 1.00 67.94 196 ALA A C 1
ATOM 1474 O O . ALA A 1 196 ? -20.416 2.915 5.960 1.00 67.94 196 ALA A O 1
ATOM 1475 N N . GLY A 1 197 ? -18.576 4.203 6.003 1.00 73.31 197 GLY A N 1
ATOM 1476 C CA . GLY A 1 197 ? -18.650 4.571 7.417 1.00 73.31 197 GLY A CA 1
ATOM 1477 C C . GLY A 1 197 ? -18.743 6.084 7.634 1.00 73.31 197 GLY A C 1
ATOM 1478 O O . GLY A 1 197 ? -18.133 6.871 6.908 1.00 73.31 197 GLY A O 1
ATOM 1479 N N . THR A 1 198 ? -19.466 6.519 8.665 1.00 82.00 198 THR A N 1
ATOM 1480 C CA . THR A 1 198 ? -19.543 7.925 9.091 1.00 82.00 198 THR A CA 1
ATOM 1481 C C . THR A 1 198 ? -18.581 8.197 10.251 1.00 82.00 198 THR A C 1
ATOM 1483 O O . THR A 1 198 ? -18.763 7.643 11.341 1.00 82.00 198 THR A O 1
ATOM 1486 N N . PRO A 1 199 ? -17.568 9.072 10.076 1.00 81.62 199 PRO A N 1
ATOM 1487 C CA . PRO A 1 199 ? -16.734 9.517 11.187 1.00 81.62 199 PRO A CA 1
ATOM 1488 C C . PRO A 1 199 ? -17.577 10.285 12.209 1.00 81.62 199 PRO A C 1
ATOM 1490 O O . PRO A 1 199 ? -18.265 11.240 11.849 1.00 81.62 199 PRO A O 1
ATOM 1493 N N . ARG A 1 200 ? -17.511 9.908 13.489 1.00 84.81 200 ARG A N 1
ATOM 1494 C CA . ARG A 1 200 ? -18.216 10.614 14.578 1.00 84.81 200 ARG A CA 1
ATOM 1495 C C . ARG A 1 200 ? -17.325 11.604 15.324 1.00 84.81 200 ARG A C 1
ATOM 1497 O O . ARG A 1 200 ? -17.805 12.351 16.173 1.00 84.81 200 ARG A O 1
ATOM 1504 N N . THR A 1 201 ? -16.040 11.644 14.988 1.00 83.94 201 THR A N 1
ATOM 1505 C CA . THR A 1 201 ? -15.037 12.457 15.674 1.00 83.94 201 THR A CA 1
ATOM 1506 C C . THR A 1 201 ? -14.212 13.308 14.710 1.00 83.94 201 THR A C 1
ATOM 1508 O O . THR A 1 201 ? -14.136 13.043 13.506 1.00 83.94 201 THR A O 1
ATOM 1511 N N . ARG A 1 202 ? -13.550 14.351 15.237 1.00 81.62 202 ARG A N 1
ATOM 1512 C CA . ARG A 1 202 ? -12.674 15.224 14.434 1.00 81.62 202 ARG A CA 1
ATOM 1513 C C . ARG A 1 202 ? -11.457 14.480 13.889 1.00 81.62 202 ARG A C 1
ATOM 1515 O O . ARG A 1 202 ? -11.051 14.763 12.764 1.00 81.62 202 ARG A O 1
ATOM 1522 N N . ALA A 1 203 ? -10.892 13.541 14.651 1.00 78.62 203 ALA A N 1
ATOM 1523 C CA . ALA A 1 203 ? -9.763 12.746 14.182 1.00 78.62 203 ALA A CA 1
ATOM 1524 C C . ALA A 1 203 ? -10.185 11.825 13.027 1.00 78.62 203 ALA A C 1
ATOM 1526 O O . ALA A 1 203 ? -9.482 11.763 12.018 1.00 78.62 203 ALA A O 1
ATOM 1527 N N . GLY A 1 204 ? -11.367 11.200 13.125 1.00 76.56 204 GLY A N 1
ATOM 1528 C CA . GLY A 1 204 ? -11.975 10.427 12.039 1.00 76.56 204 GLY A CA 1
ATOM 1529 C C . GLY A 1 204 ? -12.211 11.261 10.785 1.00 76.56 204 GLY A C 1
ATOM 1530 O O . GLY A 1 204 ? -11.799 10.872 9.695 1.00 76.56 204 GLY A O 1
ATOM 1531 N N . LEU A 1 205 ? -12.801 12.448 10.941 1.00 82.44 205 LEU A N 1
ATOM 1532 C CA . LEU A 1 205 ? -13.051 13.352 9.819 1.00 82.44 205 LEU A CA 1
ATOM 1533 C C . LEU A 1 205 ? -11.750 13.833 9.157 1.00 82.44 205 LEU A C 1
ATOM 1535 O O . LEU A 1 205 ? -11.673 13.903 7.933 1.00 82.44 205 LEU A O 1
ATOM 1539 N N . SER A 1 206 ? -10.723 14.143 9.952 1.00 82.00 206 SER A N 1
ATOM 1540 C CA . SER A 1 206 ? -9.400 14.521 9.443 1.00 82.00 206 SER A CA 1
ATOM 1541 C C . SER A 1 206 ? -8.764 13.384 8.638 1.00 82.00 206 SER A C 1
ATOM 1543 O O . SER A 1 206 ? -8.275 13.612 7.537 1.00 82.00 206 SER A O 1
ATOM 1545 N N . ALA A 1 207 ? -8.848 12.146 9.135 1.00 77.38 207 ALA A N 1
ATOM 1546 C CA . ALA A 1 207 ? -8.318 10.971 8.447 1.00 77.38 207 ALA A CA 1
ATOM 1547 C C . ALA A 1 207 ? -9.043 10.652 7.127 1.00 77.38 207 ALA A C 1
ATOM 1549 O O . ALA A 1 207 ? -8.436 10.077 6.227 1.00 77.38 207 ALA A O 1
ATOM 1550 N N . VAL A 1 208 ? -10.330 10.992 6.999 1.00 80.56 208 VAL A N 1
ATOM 1551 C CA . VAL A 1 208 ? -11.048 10.902 5.715 1.00 80.56 208 VAL A CA 1
ATOM 1552 C C . VAL A 1 208 ? -10.572 11.995 4.758 1.00 80.56 208 VAL A C 1
ATOM 1554 O O . VAL A 1 208 ? -10.249 11.693 3.618 1.00 80.56 208 VAL A O 1
ATOM 1557 N N . ARG A 1 209 ? -10.443 13.241 5.228 1.00 81.19 209 ARG A N 1
ATOM 1558 C CA . ARG A 1 209 ? -9.998 14.378 4.400 1.00 81.19 209 ARG A CA 1
ATOM 1559 C C . ARG A 1 209 ? -8.573 14.255 3.871 1.00 81.19 209 ARG A C 1
ATOM 1561 O O . ARG A 1 209 ? -8.278 14.830 2.838 1.00 81.19 209 ARG A O 1
ATOM 1568 N N . THR A 1 210 ? -7.680 13.573 4.584 1.00 79.19 210 THR A N 1
ATOM 1569 C CA . THR A 1 210 ? -6.308 13.344 4.101 1.00 79.19 210 THR A CA 1
ATOM 1570 C C . THR A 1 210 ? -6.189 12.155 3.153 1.00 79.19 210 THR A C 1
ATOM 1572 O O . THR A 1 210 ? -5.118 11.937 2.596 1.00 79.19 210 THR A O 1
ATOM 1575 N N . HIS A 1 211 ? -7.255 11.369 2.994 1.00 73.88 211 HIS A N 1
ATOM 1576 C CA . HIS A 1 211 ? -7.290 10.227 2.084 1.00 73.88 211 HIS A CA 1
ATOM 1577 C C . HIS A 1 211 ? -7.792 10.594 0.682 1.00 73.88 211 HIS A C 1
ATOM 1579 O O . HIS A 1 211 ? -7.410 9.937 -0.285 1.00 73.88 211 HIS A O 1
ATOM 1585 N N . THR A 1 212 ? -8.657 11.607 0.597 1.00 63.69 212 THR A N 1
ATOM 1586 C CA . THR A 1 212 ? -9.175 12.189 -0.651 1.00 63.69 212 THR A CA 1
ATOM 1587 C C . THR A 1 212 ? -8.148 13.097 -1.303 1.00 63.69 212 THR A C 1
ATOM 1589 O O . THR A 1 212 ? -7.960 12.984 -2.530 1.00 63.69 212 THR A O 1
#

Solvent-accessible surface area (backbone atoms only — not comparable to full-atom values): 11554 Å² total; per-residue (Å²): 134,86,80,74,73,77,79,70,94,62,62,64,90,77,36,67,34,54,46,48,48,51,18,47,63,67,17,43,63,43,39,50,62,30,45,51,54,70,74,66,75,52,90,84,63,62,65,67,57,31,49,51,30,40,43,47,18,51,38,51,23,40,50,49,37,49,52,51,51,48,56,54,57,74,72,44,55,64,68,59,50,39,56,50,25,25,52,44,48,75,64,49,63,47,78,53,15,62,74,73,68,53,61,46,53,62,51,50,34,51,51,31,50,49,49,37,50,53,50,51,55,52,44,64,73,49,61,85,74,66,94,60,68,63,62,58,52,46,49,54,50,32,40,51,43,33,52,52,50,34,31,51,38,46,13,54,46,51,46,19,37,36,46,57,71,42,46,59,48,56,95,58,96,65,82,86,44,68,66,55,32,38,50,23,24,46,35,26,61,74,63,62,77,52,56,69,44,50,55,74,34,71,68,41,46,48,59,52,64,74,55,87

Foldseek 3Di:
DPPPDPDDPADLLQALLSQLVVLCVVLVVLLVVLCVCVVVPNPDDDLLSSLLSLLVSLLSSLCSSVVSLCCVQVVDDQVVLLSNLLVDLVVAFDPSCVVVVNRALLSLLVVLVVSLVVSVVSCVVPVVPDPDCPSVVSSVSSNVSSLLSSLLRLLSVLSSCCSNVFNWAAPDPDDDGSVLSSVQSCCCQPPVPDGNTDGPDPVNVVSSVSSD

Mean predicted aligned error: 8.9 Å

pLDDT: mean 77.92, std 11.98, range [43.78, 94.81]

Sequence (212 aa):
MVRRRPARPVALRYDDGFRGGIATLVSLPILIAALIPMVGANTNFDVGLVFTLMCTAFMVFFVIYLVWTHLVFSRTSAIDVKAVAALQHQSGASGVSRVIGLRTPEEWAMFAAGAAMLVSILASIIGARSGGLWLPLLVVGTVGASWVTVVYAFALRYLRLHCGGETISFDIDEEPEFADFLSMAVMVSSVGAMSAGTPRTRAGLSAVRTHT

Nearest PDB structures (foldseek):
  1y2m-assembly1_D  TM=1.828E-01  e=4.851E+00  Rhodotorula toruloides
  1y2m-assembly1_A  TM=1.617E-01  e=4.208E+00  Rhodotorula toruloides

Secondary structure (DSSP, 8-state):
----PPPPSS-GGG-HHHHHHHHHHHHHHHHHHHHHHHHTT-TT--HHHHHHHHHHHHHHHHHHHHHHHHHHHHSS-HHHHHHHHHHHHHH-S-HHHHHHT--SHHHHHHHHHHHHHHHHHHHHHHTTS---SHHHHHHHHHHHHHHHHHHHHHHHHHHHHHHTT--EEESSSSPPPHHHHHHHHHHHHHHSS--SEEE-SHHHHHHHHTT-

Radius of gyration: 19.54 Å; Cα contacts (8 Å, |Δi|>4): 224; chains: 1; bounding box: 55×30×64 Å